Protein AF-A0A7S2TMW2-F1 (afdb_monomer_lite)

InterPro domains:
  IPR001357 BRCT domain [PF00533] (106-173)
  IPR001357 BRCT domain [PS50172] (107-187)
  IPR001357 BRCT domain [SM00292] (100-177)
  IPR001357 BRCT domain [SM00292] (191-268)
  IPR036420 BRCT domain superfamily [G3DSA:3.40.50.10190] (100-192)
  IPR036420 BRCT domain superfamily [SSF52113] (107-184)

Organism: NCBI:txid641309

Secondary structure (DSSP, 8-state):
-HHHHHHHHHHHHHHHHHHHHHHHHHHHHHHHHHHHHHHHHHHHHHHHHHHHHHHHHHHHHHHHHHHHHHHHHHHHHHHHHHHHHHHHHHHGGG-PPPPS-PPSP-EEEEESPPSSHHHHHHHHHHHHTT-EEE-SS--TT--EEEESSS-HHHHHHHHTT-EEE-THHHHHHHHTTSPPPHHHHEE-PPS-TTTT-EEEE-HHHHHHHHHH-TTHHHHHHHHHHHTT-EEES-GGG-SEEE--TT--TT-SSEEE-HHHHHHHHHTTTTGGGT-SS----PPPTT-------

Structure (mmCIF, N/CA/C/O backbone):
data_AF-A0A7S2TMW2-F1
#
_entry.id   AF-A0A7S2TMW2-F1
#
loop_
_atom_site.group_PDB
_atom_site.id
_atom_site.type_symbol
_atom_site.label_atom_id
_atom_site.label_alt_id
_atom_site.label_comp_id
_atom_site.label_asym_id
_atom_site.label_entity_id
_atom_site.label_seq_id
_atom_site.pdbx_PDB_ins_code
_atom_site.Cartn_x
_atom_site.Cartn_y
_atom_site.Cartn_z
_atom_site.occupancy
_atom_site.B_iso_or_equiv
_atom_site.auth_seq_id
_atom_site.auth_comp_id
_atom_site.auth_asym_id
_atom_site.auth_atom_id
_atom_site.pdbx_PDB_model_num
ATOM 1 N N . SER A 1 1 ? 57.887 6.653 -76.496 1.00 77.31 1 SER A N 1
ATOM 2 C CA . SER A 1 1 ? 57.274 7.351 -75.342 1.00 77.31 1 SER A CA 1
ATOM 3 C C . SER A 1 1 ? 56.411 6.403 -74.515 1.00 77.31 1 SER A C 1
ATOM 5 O O . SER A 1 1 ? 56.464 6.478 -73.295 1.00 77.31 1 SER A O 1
ATOM 7 N N . GLU A 1 2 ? 55.691 5.473 -75.144 1.00 90.25 2 GLU A N 1
ATOM 8 C CA . GLU A 1 2 ? 54.787 4.516 -74.483 1.00 90.25 2 GLU A CA 1
ATOM 9 C C . GLU A 1 2 ? 55.471 3.604 -73.451 1.00 90.25 2 GLU A C 1
ATOM 11 O O . GLU A 1 2 ? 54.990 3.508 -72.327 1.00 90.25 2 GLU A O 1
ATOM 16 N N . ASN A 1 3 ? 56.656 3.053 -73.749 1.00 90.75 3 ASN A N 1
ATOM 17 C CA . ASN A 1 3 ? 57.389 2.209 -72.788 1.00 90.75 3 ASN A CA 1
ATOM 18 C C . ASN A 1 3 ? 57.749 2.933 -71.476 1.00 90.75 3 ASN A C 1
ATOM 20 O O . ASN A 1 3 ? 57.737 2.320 -70.413 1.00 90.75 3 ASN A O 1
ATOM 24 N N . LYS A 1 4 ? 58.036 4.244 -71.523 1.00 92.88 4 LYS A N 1
ATOM 25 C CA . LYS A 1 4 ? 58.315 5.032 -70.307 1.00 92.88 4 LYS A CA 1
ATOM 26 C C . LYS A 1 4 ? 57.054 5.231 -69.465 1.00 92.88 4 LYS A C 1
ATOM 28 O O . LYS A 1 4 ? 57.126 5.161 -68.244 1.00 92.88 4 LYS A O 1
ATOM 33 N N . LYS A 1 5 ? 55.905 5.444 -70.116 1.00 94.31 5 LYS A N 1
ATOM 34 C CA . LYS A 1 5 ? 54.608 5.577 -69.442 1.00 94.31 5 LYS A CA 1
ATOM 35 C C . LYS A 1 5 ? 54.212 4.269 -68.752 1.00 94.31 5 LYS A C 1
ATOM 37 O O . LYS A 1 5 ? 53.884 4.294 -67.574 1.00 94.31 5 LYS A O 1
ATOM 42 N N . ALA A 1 6 ? 54.350 3.140 -69.449 1.00 94.81 6 ALA A N 1
ATOM 43 C CA . ALA A 1 6 ? 54.083 1.819 -68.883 1.00 94.81 6 ALA A CA 1
ATOM 44 C C . ALA A 1 6 ? 54.994 1.502 -67.681 1.00 94.81 6 ALA A C 1
ATOM 46 O O . ALA A 1 6 ? 54.520 1.015 -66.660 1.00 94.81 6 ALA A O 1
ATOM 47 N N . SER A 1 7 ? 56.288 1.834 -67.760 1.00 95.06 7 SER A N 1
ATOM 48 C CA . SER A 1 7 ? 57.223 1.648 -66.639 1.00 95.06 7 SER A CA 1
ATOM 49 C C . SER A 1 7 ? 56.834 2.469 -65.404 1.00 95.06 7 SER A C 1
ATOM 51 O O . SER A 1 7 ? 56.874 1.956 -64.291 1.00 95.06 7 SER A O 1
ATOM 53 N N . MET A 1 8 ? 56.433 3.727 -65.596 1.00 95.38 8 MET A N 1
ATOM 54 C CA . MET A 1 8 ? 56.016 4.615 -64.506 1.00 95.38 8 MET A CA 1
ATOM 55 C C . MET A 1 8 ? 54.689 4.166 -63.868 1.00 95.38 8 MET A C 1
ATOM 57 O O . MET A 1 8 ? 54.518 4.247 -62.651 1.00 95.38 8 MET A O 1
ATOM 61 N N . GLU A 1 9 ? 53.752 3.649 -64.669 1.00 96.69 9 GLU A N 1
ATOM 62 C CA . GLU A 1 9 ? 52.504 3.055 -64.170 1.00 96.69 9 GLU A CA 1
ATOM 63 C C . GLU A 1 9 ? 52.762 1.775 -63.360 1.00 96.69 9 GLU A C 1
ATOM 65 O O . GLU A 1 9 ? 52.152 1.583 -62.307 1.00 96.69 9 GLU A O 1
ATOM 70 N N . LEU A 1 10 ? 53.701 0.927 -63.797 1.00 96.56 10 LEU A N 1
ATOM 71 C CA . LEU A 1 10 ? 54.109 -0.268 -63.050 1.00 96.56 10 LEU A CA 1
ATOM 72 C C . LEU A 1 10 ? 54.738 0.084 -61.697 1.00 96.56 10 LEU A C 1
ATOM 74 O O . LEU A 1 10 ? 54.378 -0.520 -60.689 1.00 96.56 10 LEU A O 1
ATOM 78 N N . GLU A 1 11 ? 55.618 1.084 -61.655 1.00 96.62 11 GLU A N 1
ATOM 79 C CA . GLU A 1 11 ? 56.239 1.560 -60.412 1.00 96.62 11 GLU A CA 1
ATOM 80 C C . GLU A 1 11 ? 55.199 2.160 -59.449 1.00 96.62 11 GLU A C 1
ATOM 82 O O . GLU A 1 11 ? 55.187 1.847 -58.256 1.00 96.62 11 GLU A O 1
ATOM 87 N N . THR A 1 12 ? 54.242 2.930 -59.980 1.00 96.94 12 THR A N 1
ATOM 88 C CA . THR A 1 12 ? 53.125 3.483 -59.196 1.00 96.94 12 THR A CA 1
ATOM 89 C C . THR A 1 12 ? 52.251 2.375 -58.602 1.00 96.94 12 THR A C 1
ATOM 91 O O . THR A 1 12 ? 51.893 2.419 -57.422 1.00 96.94 12 THR A O 1
ATOM 94 N N . ASN A 1 13 ? 51.917 1.352 -59.392 1.00 96.69 13 ASN A N 1
ATOM 95 C CA . ASN A 1 13 ? 51.116 0.222 -58.924 1.00 96.69 13 ASN A CA 1
ATOM 96 C C . ASN A 1 13 ? 51.863 -0.618 -57.881 1.00 96.69 13 ASN A C 1
ATOM 98 O O . ASN A 1 13 ? 51.257 -1.015 -56.887 1.00 96.69 13 ASN A O 1
ATOM 102 N N . ALA A 1 14 ? 53.170 -0.834 -58.053 1.00 96.94 14 ALA A N 1
ATOM 103 C CA . ALA A 1 14 ? 53.998 -1.525 -57.068 1.00 96.94 14 ALA A CA 1
ATOM 104 C C . ALA A 1 14 ? 54.029 -0.778 -55.722 1.00 96.94 14 ALA A C 1
ATOM 106 O O . ALA A 1 14 ? 53.862 -1.403 -54.673 1.00 96.94 14 ALA A O 1
ATOM 107 N N . SER A 1 15 ? 54.146 0.556 -55.741 1.00 97.00 15 SER A N 1
ATOM 108 C CA . SER A 1 15 ? 54.071 1.378 -54.523 1.00 97.00 15 SER A CA 1
ATOM 109 C C . SER A 1 15 ? 52.713 1.244 -53.829 1.00 97.00 15 SER A C 1
ATOM 111 O O . SER A 1 15 ? 52.657 1.006 -52.623 1.00 97.00 15 SER A O 1
ATOM 113 N N . ARG A 1 16 ? 51.609 1.306 -54.588 1.00 97.88 16 ARG A N 1
ATOM 114 C CA . ARG A 1 16 ? 50.248 1.138 -54.044 1.00 97.88 16 ARG A CA 1
ATOM 115 C C . ARG A 1 16 ? 50.025 -0.245 -53.436 1.00 97.88 16 ARG A C 1
ATOM 117 O O . ARG A 1 16 ? 49.383 -0.348 -52.395 1.00 97.88 16 ARG A O 1
ATOM 124 N N . ILE A 1 17 ? 50.549 -1.302 -54.060 1.00 97.06 17 ILE A N 1
ATOM 125 C CA . ILE A 1 17 ? 50.487 -2.662 -53.505 1.00 97.06 17 ILE A CA 1
ATOM 126 C C . ILE A 1 17 ? 51.258 -2.718 -52.183 1.00 97.06 17 ILE A C 1
ATOM 128 O O . ILE A 1 17 ? 50.712 -3.192 -51.190 1.00 97.06 17 ILE A O 1
ATOM 132 N N . SER A 1 18 ? 52.469 -2.154 -52.133 1.00 97.19 18 SER A N 1
ATOM 133 C CA . SER A 1 18 ? 53.269 -2.105 -50.903 1.00 97.19 18 SER A CA 1
ATOM 134 C C . SER A 1 18 ? 52.560 -1.349 -49.769 1.00 97.19 18 SER A C 1
ATOM 136 O O . SER A 1 18 ? 52.561 -1.794 -48.620 1.00 97.19 18 SER A O 1
ATOM 138 N N . GLU A 1 19 ? 51.906 -0.226 -50.074 1.00 97.75 19 GLU A N 1
ATOM 139 C CA . GLU A 1 19 ? 51.102 0.531 -49.107 1.00 97.75 19 GLU A CA 1
ATOM 140 C C . GLU A 1 19 ? 49.889 -0.263 -48.608 1.00 97.75 19 GLU A C 1
ATOM 142 O O . GLU A 1 19 ? 49.635 -0.298 -47.402 1.00 97.75 19 GLU A O 1
ATOM 147 N N . LEU A 1 20 ? 49.172 -0.945 -49.506 1.00 97.88 20 LEU A N 1
ATOM 148 C CA . LEU A 1 20 ? 48.036 -1.797 -49.145 1.00 97.88 20 LEU A CA 1
ATOM 149 C C . LEU A 1 20 ? 48.462 -2.985 -48.278 1.00 97.88 20 LEU A C 1
ATOM 151 O O . LEU A 1 20 ? 47.760 -3.327 -47.328 1.00 97.88 20 LEU A O 1
ATOM 155 N N . GLU A 1 21 ? 49.612 -3.597 -48.555 1.00 97.75 21 GLU A N 1
ATOM 156 C CA . GLU A 1 21 ? 50.160 -4.683 -47.739 1.00 97.75 21 GLU A CA 1
ATOM 157 C C . GLU A 1 21 ? 50.548 -4.201 -46.337 1.00 97.75 21 GLU A C 1
ATOM 159 O O . GLU A 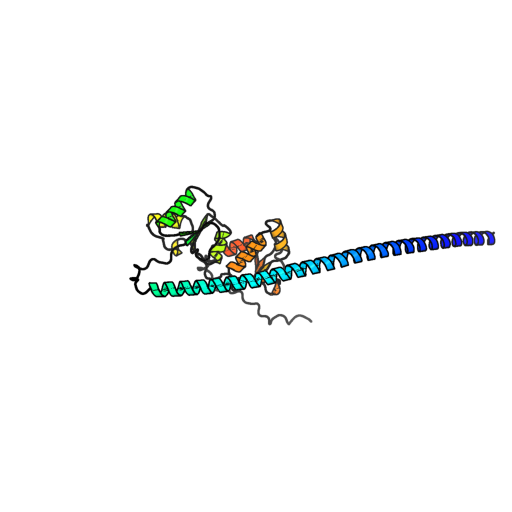1 21 ? 50.221 -4.862 -45.348 1.00 97.75 21 GLU A O 1
ATOM 164 N N . ARG A 1 22 ? 51.169 -3.018 -46.225 1.00 97.50 22 ARG A N 1
ATOM 165 C CA . ARG A 1 22 ? 51.466 -2.392 -44.925 1.00 97.50 22 ARG A CA 1
ATOM 166 C C . ARG A 1 22 ? 50.192 -2.056 -44.153 1.00 97.50 22 ARG A C 1
ATOM 168 O O . ARG A 1 22 ? 50.127 -2.343 -42.961 1.00 97.50 22 ARG A O 1
ATOM 175 N N . ALA A 1 23 ? 49.181 -1.495 -44.817 1.00 97.44 23 ALA A N 1
ATOM 176 C CA . ALA A 1 23 ? 47.892 -1.186 -44.200 1.00 97.44 23 ALA A CA 1
ATOM 177 C C . ALA A 1 23 ? 47.164 -2.457 -43.738 1.00 97.44 23 ALA A C 1
ATOM 179 O O . ALA A 1 23 ? 46.665 -2.511 -42.617 1.00 97.44 23 ALA A O 1
ATOM 180 N N . LYS A 1 24 ? 47.163 -3.515 -44.560 1.00 97.69 24 LYS A N 1
ATOM 181 C CA . LYS A 1 24 ? 46.589 -4.817 -44.200 1.00 97.69 24 LYS A CA 1
ATOM 182 C C . LYS A 1 24 ? 47.295 -5.426 -42.990 1.00 97.69 24 LYS A C 1
ATOM 184 O O . LYS A 1 24 ? 46.617 -5.931 -42.101 1.00 97.69 24 LYS A O 1
ATOM 189 N N . LYS A 1 25 ? 48.630 -5.367 -42.945 1.00 97.19 25 LYS A N 1
ATOM 190 C CA . LYS A 1 25 ? 49.411 -5.843 -41.797 1.00 97.19 25 LYS A CA 1
ATOM 191 C C . LYS A 1 25 ? 49.079 -5.047 -40.535 1.00 97.19 25 LYS A C 1
ATOM 193 O O . LYS A 1 25 ? 48.747 -5.653 -39.528 1.00 97.19 25 LYS A O 1
ATOM 198 N N . LYS A 1 26 ? 49.069 -3.713 -40.620 1.00 97.38 26 LYS A N 1
ATOM 199 C CA . LYS A 1 26 ? 48.709 -2.837 -39.499 1.00 97.38 26 LYS A CA 1
ATOM 200 C C . LYS A 1 26 ? 47.311 -3.151 -38.951 1.00 97.38 26 LYS A C 1
ATOM 202 O O . LYS A 1 26 ? 47.164 -3.328 -37.751 1.00 97.38 26 LYS A O 1
ATOM 207 N N . ASN A 1 27 ? 46.313 -3.295 -39.824 1.00 97.44 27 ASN A N 1
ATOM 208 C CA . ASN A 1 27 ? 44.954 -3.654 -39.409 1.00 97.44 27 ASN A CA 1
ATOM 209 C C . ASN A 1 27 ? 44.884 -5.059 -38.782 1.00 97.44 27 ASN A C 1
ATOM 211 O O . ASN A 1 27 ? 44.053 -5.295 -37.912 1.00 97.44 27 ASN A O 1
ATOM 215 N N . CYS A 1 28 ? 45.724 -5.998 -39.232 1.00 97.50 28 CYS A N 1
ATOM 216 C CA . CYS A 1 28 ? 45.821 -7.333 -38.640 1.00 97.50 28 CYS A CA 1
ATOM 217 C C . CYS A 1 28 ? 46.408 -7.271 -37.224 1.00 97.50 28 CYS A C 1
ATOM 219 O O . CYS A 1 28 ? 45.870 -7.905 -36.322 1.00 97.50 28 CYS A O 1
ATOM 221 N N . ASP A 1 29 ? 47.466 -6.482 -37.031 1.00 96.62 29 ASP A N 1
ATOM 222 C CA . ASP A 1 29 ? 48.108 -6.295 -35.728 1.00 96.62 29 ASP A CA 1
ATOM 223 C C . ASP A 1 29 ? 47.150 -5.586 -34.741 1.00 96.62 29 ASP A C 1
ATOM 225 O O . ASP A 1 29 ? 46.971 -6.058 -33.620 1.00 96.62 29 ASP A O 1
ATOM 229 N N . GLU A 1 30 ? 46.450 -4.527 -35.177 1.00 97.81 30 GLU A N 1
ATOM 230 C CA . GLU A 1 30 ? 45.422 -3.829 -34.376 1.00 97.81 30 GLU A CA 1
ATOM 231 C C . GLU A 1 30 ? 44.243 -4.750 -34.006 1.00 97.81 30 GLU A C 1
ATOM 233 O O . GLU A 1 30 ? 43.707 -4.677 -32.898 1.00 97.81 30 GLU A O 1
ATOM 238 N N . PHE A 1 31 ? 43.835 -5.643 -34.914 1.00 97.44 31 PHE A N 1
ATOM 239 C CA . PHE A 1 31 ? 42.765 -6.605 -34.647 1.00 97.44 31 PHE A CA 1
ATOM 240 C C . PHE A 1 31 ? 43.173 -7.659 -33.608 1.00 97.44 31 PHE A C 1
ATOM 242 O O . PHE A 1 31 ? 42.370 -7.990 -32.734 1.00 97.44 31 PHE A O 1
ATOM 249 N N . GLU A 1 32 ? 44.404 -8.176 -33.674 1.00 97.56 32 GLU A N 1
ATOM 250 C CA . GLU A 1 32 ? 44.906 -9.133 -32.679 1.00 97.56 32 GLU A CA 1
ATOM 251 C C . GLU A 1 32 ? 45.096 -8.480 -31.299 1.00 97.56 32 GLU A C 1
ATOM 253 O O . GLU A 1 32 ? 44.780 -9.106 -30.285 1.00 97.56 32 GLU A O 1
ATOM 258 N N . GLU A 1 33 ? 45.518 -7.211 -31.235 1.00 97.88 33 GLU A N 1
ATOM 259 C CA . GLU A 1 33 ? 45.581 -6.452 -29.976 1.00 97.88 33 GLU A CA 1
ATOM 260 C C . GLU A 1 33 ? 44.188 -6.283 -29.347 1.00 97.88 33 GLU A C 1
ATOM 262 O O . GLU A 1 33 ? 43.988 -6.622 -28.177 1.00 97.88 33 GLU A O 1
ATOM 267 N N . PHE A 1 34 ? 43.195 -5.858 -30.137 1.00 97.75 34 PHE A N 1
ATOM 268 C CA . PHE A 1 34 ? 41.810 -5.727 -29.674 1.00 97.75 34 PHE A CA 1
ATOM 269 C C . PHE A 1 34 ? 41.225 -7.065 -29.200 1.00 97.75 34 PHE A C 1
ATOM 271 O O . PHE A 1 34 ? 40.533 -7.134 -28.181 1.00 97.75 34 PHE A O 1
ATOM 278 N N . LYS A 1 35 ? 41.516 -8.153 -29.920 1.00 98.06 35 LYS A N 1
ATOM 279 C CA . LYS A 1 35 ? 41.084 -9.501 -29.543 1.00 98.06 35 LYS A CA 1
ATOM 280 C C . LYS A 1 35 ? 41.695 -9.933 -28.207 1.00 98.06 35 LYS A C 1
ATOM 282 O O . LYS A 1 35 ? 40.964 -10.432 -27.353 1.00 98.06 35 LYS A O 1
ATOM 287 N N . ALA A 1 36 ? 42.990 -9.697 -27.996 1.00 97.81 36 ALA A N 1
ATOM 288 C CA . ALA A 1 36 ? 43.660 -10.007 -26.735 1.00 97.81 36 ALA A CA 1
ATOM 289 C C . ALA A 1 36 ? 43.109 -9.176 -25.557 1.00 97.81 36 ALA A C 1
ATOM 291 O O . ALA A 1 36 ? 42.950 -9.695 -24.448 1.00 97.81 36 ALA A O 1
ATOM 292 N N . GLU A 1 37 ? 42.776 -7.900 -25.776 1.00 98.19 37 GLU A N 1
ATOM 293 C CA . GLU A 1 37 ? 42.124 -7.061 -24.762 1.00 98.19 37 GLU A CA 1
ATOM 294 C C . GLU A 1 37 ? 40.728 -7.594 -24.400 1.00 98.19 37 GLU A C 1
ATOM 296 O O . GLU A 1 37 ? 40.410 -7.752 -23.217 1.00 98.19 37 GLU A O 1
ATOM 301 N N . ALA A 1 38 ? 39.923 -7.955 -25.404 1.00 97.81 38 ALA A N 1
ATOM 302 C CA . ALA A 1 38 ? 38.597 -8.529 -25.199 1.00 97.81 38 ALA A CA 1
ATOM 303 C C . ALA A 1 38 ? 38.649 -9.869 -24.442 1.00 97.81 38 ALA A C 1
ATOM 305 O O . ALA A 1 38 ? 37.861 -10.089 -23.521 1.00 97.81 38 ALA A O 1
ATOM 306 N N . GLU A 1 39 ? 39.592 -10.754 -24.779 1.00 98.19 39 GLU A N 1
ATOM 307 C CA . GLU A 1 39 ? 39.798 -12.028 -24.074 1.00 98.19 39 GLU A CA 1
ATOM 308 C C . GLU A 1 39 ? 40.184 -11.813 -22.601 1.00 98.19 39 GLU A C 1
ATOM 310 O O . GLU A 1 39 ? 39.656 -12.488 -21.708 1.00 98.19 39 GLU A O 1
ATOM 315 N N . ASN A 1 40 ? 41.039 -10.825 -22.320 1.00 97.88 40 ASN A N 1
ATOM 316 C CA . ASN A 1 40 ? 41.396 -10.449 -20.953 1.00 97.88 40 ASN A CA 1
ATOM 317 C C . ASN A 1 40 ? 40.194 -9.909 -20.165 1.00 97.88 40 ASN A C 1
ATOM 319 O O . ASN A 1 40 ? 40.005 -10.286 -19.005 1.00 97.88 40 ASN A O 1
ATOM 323 N N . GLU A 1 41 ? 39.360 -9.061 -20.770 1.00 98.25 41 GLU A N 1
ATOM 324 C CA . GLU A 1 41 ? 38.167 -8.522 -20.106 1.00 98.25 41 GLU A CA 1
ATOM 325 C C . GLU A 1 41 ? 37.124 -9.616 -19.832 1.00 98.25 41 GLU A C 1
ATOM 327 O O . GLU A 1 41 ? 36.582 -9.708 -18.726 1.00 98.25 41 GLU A O 1
ATOM 332 N N . ILE A 1 42 ? 36.913 -10.528 -20.787 1.00 97.88 42 ILE A N 1
ATOM 333 C CA . ILE A 1 42 ? 36.064 -11.712 -20.594 1.00 97.88 42 ILE A CA 1
ATOM 334 C C . ILE A 1 42 ? 36.581 -12.551 -19.417 1.00 97.88 42 ILE A C 1
ATOM 336 O O . ILE A 1 42 ? 35.796 -12.940 -18.548 1.00 97.88 42 ILE A O 1
ATOM 340 N N . SER A 1 43 ? 37.894 -12.780 -19.331 1.00 98.25 43 SER A N 1
ATOM 341 C CA . SER A 1 43 ? 38.517 -13.520 -18.225 1.00 98.25 43 SER A CA 1
ATOM 342 C C . SER A 1 43 ? 38.273 -12.862 -16.853 1.00 98.25 43 SER A C 1
ATOM 344 O O . SER A 1 43 ? 37.936 -13.544 -15.873 1.00 98.25 43 SER A O 1
ATOM 346 N N . ARG A 1 44 ? 38.341 -11.522 -16.773 1.00 98.06 44 ARG A N 1
ATOM 347 C CA . ARG A 1 44 ? 38.003 -10.765 -15.550 1.00 98.06 44 ARG A CA 1
ATOM 348 C C . ARG A 1 44 ? 36.534 -10.937 -15.167 1.00 98.06 44 ARG A C 1
ATOM 350 O O . ARG A 1 44 ? 36.234 -11.212 -14.002 1.00 98.06 44 ARG A O 1
ATOM 357 N N . HIS A 1 45 ? 35.616 -10.827 -16.126 1.00 97.75 45 HIS A N 1
ATOM 358 C CA . HIS A 1 45 ? 34.187 -11.011 -15.870 1.00 97.75 45 HIS A CA 1
ATOM 359 C C . HIS A 1 45 ? 33.851 -12.435 -15.413 1.00 97.75 45 HIS A C 1
ATOM 361 O O . HIS A 1 45 ? 33.106 -12.597 -14.447 1.00 97.75 45 HIS A O 1
ATOM 367 N N . VAL A 1 46 ? 34.442 -13.463 -16.030 1.00 98.38 46 VAL A N 1
ATOM 368 C CA . VAL A 1 46 ? 34.268 -14.868 -15.618 1.00 98.38 46 VAL A CA 1
ATOM 369 C C . VAL A 1 46 ? 34.755 -15.090 -14.182 1.00 98.38 46 VAL A C 1
ATOM 371 O O . VAL A 1 46 ? 34.073 -15.740 -13.379 1.00 98.38 46 VAL A O 1
ATOM 374 N N . SER A 1 47 ? 35.892 -14.492 -13.820 1.00 98.00 47 SER A N 1
ATOM 375 C CA . SER A 1 47 ? 36.420 -14.539 -12.452 1.00 98.00 47 SER A CA 1
ATOM 376 C C . SER A 1 47 ? 35.470 -13.865 -11.454 1.00 98.00 47 SER A C 1
ATOM 378 O O . SER A 1 47 ? 35.174 -14.431 -10.398 1.00 98.00 47 SER A O 1
ATOM 380 N N . ARG A 1 48 ? 34.915 -12.698 -11.809 1.00 98.19 48 ARG A N 1
ATOM 381 C CA . ARG A 1 48 ? 33.953 -11.971 -10.967 1.00 98.19 48 ARG A CA 1
ATOM 382 C C . ARG A 1 48 ? 32.631 -12.722 -10.794 1.00 98.19 48 ARG A C 1
ATOM 384 O O . ARG A 1 48 ? 32.091 -12.748 -9.690 1.00 98.19 48 ARG A O 1
ATOM 391 N N . ILE A 1 49 ? 32.120 -13.355 -11.851 1.00 97.31 49 ILE A N 1
ATOM 392 C CA . ILE A 1 49 ? 30.918 -14.202 -11.786 1.00 97.31 49 ILE A CA 1
ATOM 393 C C . ILE A 1 49 ? 31.146 -15.361 -10.811 1.00 97.31 49 ILE A C 1
ATOM 395 O O . ILE A 1 49 ? 30.329 -15.579 -9.918 1.00 97.31 49 ILE A O 1
ATOM 399 N N . SER A 1 50 ? 32.293 -16.036 -10.915 1.00 98.31 50 SER A N 1
ATOM 400 C CA . SER A 1 50 ? 32.645 -17.156 -10.033 1.00 98.31 50 SER A CA 1
ATOM 401 C C . SER A 1 50 ? 32.713 -16.748 -8.553 1.00 98.31 50 SER A C 1
ATOM 403 O O . SER A 1 50 ? 32.324 -17.511 -7.668 1.00 98.31 50 SER A O 1
ATOM 405 N N . GLU A 1 51 ? 33.197 -15.540 -8.254 1.00 98.38 51 GLU A N 1
ATOM 406 C CA . GLU A 1 51 ? 33.217 -14.992 -6.894 1.00 98.38 51 GLU A CA 1
ATOM 407 C C . GLU A 1 51 ? 31.801 -14.715 -6.365 1.00 98.38 51 GLU A C 1
ATOM 409 O O . GLU A 1 51 ? 31.447 -15.164 -5.271 1.00 98.38 51 GLU A O 1
ATOM 414 N N . LEU A 1 52 ? 30.961 -14.055 -7.168 1.00 97.50 52 LEU A N 1
ATOM 415 C CA . LEU A 1 52 ? 29.568 -13.765 -6.818 1.00 97.50 52 LEU A CA 1
ATOM 416 C C . LEU A 1 52 ? 28.752 -15.042 -6.574 1.00 97.50 52 LEU A C 1
ATOM 418 O O . LEU A 1 52 ? 27.891 -15.076 -5.693 1.00 97.50 52 LEU A O 1
ATOM 422 N N . GLU A 1 53 ? 29.029 -16.122 -7.304 1.00 97.94 53 GLU A N 1
ATOM 423 C CA . GLU A 1 53 ? 28.391 -17.422 -7.074 1.00 97.94 53 GLU A CA 1
ATOM 424 C C . GLU A 1 53 ? 28.773 -18.036 -5.721 1.00 97.94 53 GLU A C 1
ATOM 426 O O . GLU A 1 53 ? 27.914 -18.599 -5.029 1.00 97.94 53 GLU A O 1
ATOM 431 N N . ARG A 1 54 ? 30.033 -17.885 -5.291 1.00 98.38 54 ARG A N 1
ATOM 432 C CA . ARG A 1 54 ? 30.477 -18.319 -3.954 1.00 98.38 54 ARG A CA 1
ATOM 433 C C . ARG A 1 54 ? 29.792 -17.511 -2.856 1.00 98.38 54 ARG A C 1
ATOM 435 O O . ARG A 1 54 ? 29.312 -18.098 -1.883 1.00 98.38 54 ARG A O 1
ATOM 442 N N . GLU A 1 55 ? 29.689 -16.192 -3.020 1.00 98.31 55 GLU A N 1
ATOM 443 C CA . GLU A 1 55 ? 28.964 -15.325 -2.083 1.00 98.31 55 GLU A CA 1
ATOM 444 C C . GLU A 1 55 ? 27.481 -15.693 -2.011 1.00 98.31 55 GLU A C 1
ATOM 446 O O . GLU A 1 55 ? 26.936 -15.893 -0.922 1.00 98.31 55 GLU A O 1
ATOM 451 N N . LYS A 1 56 ? 26.832 -15.881 -3.165 1.00 98.00 56 LYS A N 1
ATOM 452 C CA . LYS A 1 56 ? 25.437 -16.324 -3.249 1.00 98.00 56 LYS A CA 1
ATOM 453 C C . LYS A 1 56 ? 25.222 -17.640 -2.501 1.00 98.00 56 LYS A C 1
ATOM 455 O O . LYS A 1 56 ? 24.254 -17.762 -1.749 1.00 98.00 56 LYS A O 1
ATOM 460 N N . LYS A 1 57 ? 26.133 -18.609 -2.651 1.00 98.38 57 LYS A N 1
ATOM 461 C CA . LYS A 1 57 ? 26.080 -19.889 -1.926 1.00 98.38 57 LYS A CA 1
ATOM 462 C C . LYS A 1 57 ? 26.210 -19.694 -0.412 1.00 98.38 57 LYS A C 1
ATOM 464 O O . LYS A 1 57 ? 25.448 -20.301 0.342 1.00 98.38 57 LYS A O 1
ATOM 469 N N . LYS A 1 58 ? 27.114 -18.814 0.035 1.00 98.44 58 LYS A N 1
ATOM 470 C CA . LYS A 1 58 ? 27.278 -18.458 1.454 1.00 98.44 58 LYS A CA 1
ATOM 471 C C . LYS A 1 58 ? 25.989 -17.866 2.033 1.00 98.44 58 LYS A C 1
ATOM 473 O O . LYS A 1 58 ? 25.486 -18.381 3.029 1.00 98.44 58 LYS A O 1
ATOM 478 N N . TYR A 1 59 ? 25.409 -16.856 1.381 1.00 97.69 59 TYR A N 1
ATOM 479 C CA . TYR A 1 59 ? 24.159 -16.237 1.837 1.00 97.69 59 TYR A CA 1
ATOM 480 C C . TYR A 1 59 ? 22.979 -17.211 1.819 1.00 97.69 59 TYR A C 1
ATOM 482 O O . TYR A 1 59 ? 22.189 -17.229 2.761 1.00 97.69 59 TYR A O 1
ATOM 490 N N . SER A 1 60 ? 22.884 -18.071 0.800 1.00 97.62 60 SER A N 1
ATOM 491 C CA . SER A 1 60 ? 21.855 -19.113 0.740 1.00 97.62 60 SER A CA 1
ATOM 492 C C . SER A 1 60 ? 21.933 -20.067 1.936 1.00 97.62 60 SER A C 1
ATOM 494 O O . SER A 1 60 ? 20.898 -20.430 2.493 1.00 97.62 60 SER A O 1
ATOM 496 N N . SER A 1 61 ? 23.143 -20.445 2.364 1.00 98.06 61 SER A N 1
ATOM 497 C CA . SER A 1 61 ? 23.343 -21.282 3.553 1.00 98.06 61 SER A CA 1
ATOM 498 C C . SER A 1 61 ? 22.929 -20.563 4.841 1.00 98.06 61 SER A C 1
ATOM 500 O O . SER A 1 61 ? 22.308 -21.174 5.708 1.00 98.06 61 SER A O 1
ATOM 502 N N . THR A 1 62 ? 23.239 -19.269 4.976 1.00 97.88 62 THR A N 1
ATOM 503 C CA . THR A 1 62 ? 22.826 -18.462 6.137 1.00 97.88 62 THR A CA 1
ATOM 504 C C . THR A 1 62 ? 21.306 -18.319 6.215 1.00 97.88 62 THR A C 1
ATOM 506 O O . THR A 1 62 ? 20.730 -18.475 7.289 1.00 97.88 62 THR A O 1
ATOM 509 N N . ILE A 1 63 ? 20.641 -18.075 5.082 1.00 97.25 63 ILE A N 1
ATOM 510 C CA . ILE A 1 63 ? 19.176 -17.976 5.020 1.00 97.25 63 ILE A CA 1
ATOM 511 C C . ILE A 1 63 ? 18.530 -19.297 5.454 1.00 97.25 63 ILE A C 1
ATOM 513 O O . ILE A 1 63 ? 17.604 -19.276 6.263 1.00 97.25 63 ILE A O 1
ATOM 517 N N . ALA A 1 64 ? 19.040 -20.437 4.979 1.00 97.94 64 ALA A N 1
ATOM 518 C CA . ALA A 1 64 ? 18.533 -21.750 5.375 1.00 97.94 64 ALA A CA 1
ATOM 519 C C . ALA A 1 64 ? 18.688 -22.005 6.888 1.00 97.94 64 ALA A C 1
ATOM 521 O O . ALA A 1 64 ? 17.757 -22.489 7.531 1.00 97.94 64 ALA A O 1
ATOM 522 N N . ALA A 1 65 ? 19.825 -21.618 7.481 1.00 98.12 65 ALA A N 1
ATOM 523 C CA . ALA A 1 65 ? 20.047 -21.739 8.923 1.00 98.12 65 ALA A CA 1
ATOM 524 C C . ALA A 1 65 ? 19.058 -20.886 9.744 1.00 98.12 65 ALA A C 1
ATOM 526 O O . ALA A 1 65 ? 18.454 -21.387 10.693 1.00 98.12 65 ALA A O 1
ATOM 527 N N . LEU A 1 66 ? 18.825 -19.631 9.339 1.00 98.06 66 LEU A N 1
ATOM 528 C CA . LEU A 1 66 ? 17.857 -18.738 9.991 1.00 98.06 66 LEU A CA 1
ATOM 529 C C . LEU A 1 66 ? 16.412 -19.239 9.860 1.00 98.06 66 LEU A C 1
ATOM 531 O O . LEU A 1 66 ? 15.600 -19.065 10.770 1.00 98.06 66 LEU A O 1
ATOM 535 N N . GLN A 1 67 ? 16.061 -19.864 8.735 1.00 96.75 67 GLN A N 1
ATOM 536 C CA . GLN A 1 67 ? 14.741 -20.470 8.552 1.00 96.75 67 GLN A CA 1
ATOM 537 C C . GLN A 1 67 ? 14.510 -21.633 9.525 1.00 96.75 67 GLN A C 1
ATOM 539 O O . GLN A 1 67 ? 13.430 -21.729 10.113 1.00 96.75 67 GLN A O 1
ATOM 544 N N . GLU A 1 68 ? 15.521 -22.474 9.748 1.00 98.44 68 GLU A N 1
ATOM 545 C CA . GLU A 1 68 ? 15.430 -23.574 10.711 1.00 98.44 68 GLU A CA 1
ATOM 546 C C . GLU A 1 68 ? 15.375 -23.067 12.164 1.00 98.44 68 GLU A C 1
ATOM 548 O O . GLU A 1 68 ? 14.626 -23.598 12.984 1.00 98.44 68 GLU A O 1
ATOM 553 N N . GLU A 1 69 ? 16.095 -21.991 12.491 1.00 98.38 69 GLU A N 1
ATOM 554 C CA . GLU A 1 69 ? 15.998 -21.334 13.801 1.00 98.38 69 GLU A CA 1
ATOM 555 C C . GLU A 1 69 ? 14.599 -20.747 14.051 1.00 98.38 69 GLU A C 1
ATOM 557 O O . GLU A 1 69 ? 13.985 -21.019 15.086 1.00 98.38 69 GLU A O 1
ATOM 562 N N . ASN A 1 70 ? 14.033 -20.033 13.074 1.00 96.50 70 ASN A N 1
ATOM 563 C CA . ASN A 1 70 ? 12.670 -19.500 13.164 1.00 96.50 70 ASN A CA 1
ATOM 564 C C . ASN A 1 70 ? 11.626 -20.607 13.374 1.00 96.50 70 ASN A C 1
ATOM 566 O O . ASN A 1 70 ? 10.684 -20.440 14.151 1.00 96.50 70 ASN A O 1
ATOM 570 N N . LYS A 1 71 ? 11.806 -21.766 12.730 1.00 98.12 71 LYS A N 1
ATOM 571 C CA . LYS A 1 71 ? 10.944 -22.940 12.921 1.00 98.12 71 LYS A CA 1
ATOM 572 C C . LYS A 1 71 ? 11.011 -23.474 14.356 1.00 98.12 71 LYS A C 1
ATOM 574 O O . LYS A 1 71 ? 9.972 -23.810 14.928 1.00 98.12 71 LYS A O 1
ATOM 579 N N . LYS A 1 72 ? 12.201 -23.504 14.968 1.00 98.50 72 LYS A N 1
ATOM 580 C CA . LYS A 1 72 ? 12.375 -23.881 16.383 1.00 98.50 72 LYS A CA 1
ATOM 581 C C . LYS A 1 72 ? 11.680 -22.891 17.321 1.00 98.50 72 LYS A C 1
ATOM 583 O O . LYS A 1 72 ? 10.976 -23.325 18.232 1.00 98.50 72 LYS A O 1
ATOM 588 N N . ILE A 1 73 ? 11.819 -21.587 17.073 1.00 98.00 73 ILE A N 1
ATOM 589 C CA . ILE A 1 73 ? 11.162 -20.535 17.870 1.00 98.00 73 ILE A CA 1
ATOM 590 C C . ILE A 1 73 ? 9.635 -20.676 17.808 1.00 98.00 73 ILE A C 1
ATOM 592 O O . ILE A 1 73 ? 8.972 -20.632 18.844 1.00 98.00 73 ILE A O 1
ATOM 596 N N . LEU A 1 74 ? 9.066 -20.901 16.619 1.00 96.94 74 LEU A N 1
ATOM 597 C CA . LEU A 1 74 ? 7.621 -21.095 16.460 1.00 96.94 74 LEU A CA 1
ATOM 598 C C . LEU A 1 74 ? 7.104 -22.299 17.256 1.00 96.94 74 LEU A C 1
ATOM 600 O O . LEU A 1 74 ? 6.093 -22.175 17.946 1.00 96.94 74 LEU A O 1
ATOM 604 N N . LYS A 1 75 ? 7.829 -23.425 17.235 1.00 98.12 75 LYS A N 1
ATOM 605 C CA . LYS A 1 75 ? 7.474 -24.612 18.026 1.00 98.12 75 LYS A CA 1
ATOM 606 C C . LYS A 1 75 ? 7.463 -24.313 19.532 1.00 98.12 75 LYS A C 1
ATOM 608 O O . LYS A 1 75 ? 6.511 -24.666 20.223 1.00 98.12 75 LYS A O 1
ATOM 613 N N . GLN A 1 76 ? 8.470 -23.593 20.033 1.00 98.00 76 GLN A N 1
ATOM 614 C CA . GLN A 1 76 ? 8.525 -23.186 21.444 1.00 98.00 76 GLN A CA 1
ATOM 615 C C . GLN A 1 76 ? 7.374 -22.244 21.835 1.00 98.00 76 GLN A C 1
ATOM 617 O O . GLN A 1 76 ? 6.847 -22.327 22.946 1.00 98.00 76 GLN A O 1
ATOM 622 N N . LEU A 1 77 ? 6.973 -21.330 20.944 1.00 97.25 77 LEU A N 1
ATOM 623 C CA . LEU A 1 77 ? 5.838 -20.435 21.186 1.00 97.25 77 LEU A CA 1
ATOM 624 C C . LEU A 1 77 ? 4.511 -21.197 21.249 1.00 97.25 77 LEU A C 1
ATOM 626 O O . LEU A 1 77 ? 3.664 -20.877 22.083 1.00 97.25 77 LEU A O 1
ATOM 630 N N . GLU A 1 78 ? 4.336 -22.214 20.409 1.00 97.69 78 GLU A N 1
ATOM 631 C CA . GLU A 1 78 ? 3.151 -23.072 20.419 1.00 97.69 78 GLU A CA 1
ATOM 632 C C . GLU A 1 78 ? 3.063 -23.919 21.698 1.00 97.69 78 GLU A C 1
ATOM 634 O O . GLU A 1 78 ? 2.010 -23.972 22.338 1.00 97.69 78 GLU A O 1
ATOM 639 N N . GLU A 1 79 ? 4.185 -24.481 22.152 1.00 97.81 79 GLU A N 1
ATOM 640 C CA . GLU A 1 79 ? 4.273 -25.180 23.439 1.00 97.81 79 GLU A CA 1
ATOM 641 C C . GLU A 1 79 ? 3.898 -24.252 24.610 1.00 97.81 79 GLU A C 1
ATOM 643 O O . GLU A 1 79 ? 3.043 -24.603 25.429 1.00 97.81 79 GLU A O 1
ATOM 648 N N . LYS A 1 80 ? 4.447 -23.027 24.651 1.00 97.69 80 LYS A N 1
ATOM 649 C CA . LYS A 1 80 ? 4.095 -22.013 25.665 1.00 97.69 80 LYS A CA 1
ATOM 650 C C . LYS A 1 80 ? 2.616 -21.630 25.615 1.00 97.69 80 LYS A C 1
ATOM 652 O O . LYS A 1 80 ? 1.972 -21.532 26.660 1.00 97.69 80 LYS A O 1
ATOM 657 N N . ARG A 1 81 ? 2.054 -21.449 24.416 1.00 96.81 81 ARG A N 1
ATOM 658 C CA . ARG A 1 81 ? 0.626 -21.152 24.225 1.00 96.81 81 ARG A CA 1
ATOM 659 C C . ARG A 1 81 ? -0.257 -22.262 24.800 1.00 96.81 81 ARG A C 1
ATOM 661 O O . ARG A 1 81 ? -1.227 -21.959 25.491 1.00 96.81 81 ARG A O 1
ATOM 668 N N . ASN A 1 82 ? 0.100 -23.525 24.575 1.00 94.75 82 ASN A N 1
ATOM 669 C CA . ASN A 1 82 ? -0.649 -24.679 25.079 1.00 94.75 82 ASN A CA 1
ATOM 670 C C . ASN A 1 82 ? -0.565 -24.832 26.607 1.00 94.75 82 ASN A C 1
ATOM 672 O O . ASN A 1 82 ? -1.487 -25.370 27.222 1.00 94.75 82 ASN A O 1
ATOM 676 N N . VAL A 1 83 ? 0.520 -24.374 27.239 1.00 96.06 83 VAL A N 1
ATOM 677 C CA . VAL A 1 83 ? 0.627 -24.305 28.709 1.00 96.06 83 VAL A CA 1
ATOM 678 C C . VAL A 1 83 ? -0.291 -23.215 29.270 1.00 96.06 83 VAL A C 1
ATOM 680 O O . VAL A 1 83 ? -1.025 -23.464 30.226 1.00 96.06 83 VAL A O 1
ATOM 683 N N . ILE A 1 84 ? -0.311 -22.032 28.647 1.00 93.50 84 ILE A N 1
ATOM 684 C CA . ILE A 1 84 ? -1.178 -20.919 29.068 1.00 93.50 84 ILE A CA 1
ATOM 685 C C . ILE A 1 84 ? -2.660 -21.293 28.925 1.00 93.50 84 ILE A C 1
ATOM 687 O O . ILE A 1 84 ? -3.428 -21.070 29.857 1.00 93.50 84 ILE A O 1
ATOM 691 N N . ALA A 1 85 ? -3.056 -21.904 27.804 1.00 90.88 85 ALA A N 1
ATOM 692 C CA . ALA A 1 85 ? -4.440 -22.326 27.570 1.00 90.88 85 ALA A CA 1
ATOM 693 C C . ALA A 1 85 ? -4.957 -23.265 28.678 1.00 90.88 85 ALA A C 1
ATOM 695 O O . ALA A 1 85 ? -6.007 -23.003 29.263 1.00 90.88 85 ALA A O 1
ATOM 696 N N . ARG A 1 86 ? -4.162 -24.275 29.059 1.00 91.38 86 ARG A N 1
ATOM 697 C CA . ARG A 1 86 ? -4.494 -25.204 30.157 1.00 91.38 86 ARG A CA 1
ATOM 698 C C . ARG A 1 86 ? -4.602 -24.511 31.524 1.00 91.38 86 ARG A C 1
ATOM 700 O O . ARG A 1 86 ? -5.427 -24.888 32.355 1.00 91.38 86 ARG A O 1
ATOM 707 N N . SER A 1 87 ? -3.789 -23.480 31.766 1.00 89.19 87 SER A N 1
ATOM 708 C CA . SER A 1 87 ? -3.846 -22.685 33.004 1.00 89.19 87 SER A CA 1
ATOM 709 C C . SER A 1 87 ? -5.114 -21.823 33.097 1.00 89.19 87 SER A C 1
ATOM 711 O O . SER A 1 87 ? -5.640 -21.594 34.186 1.00 89.19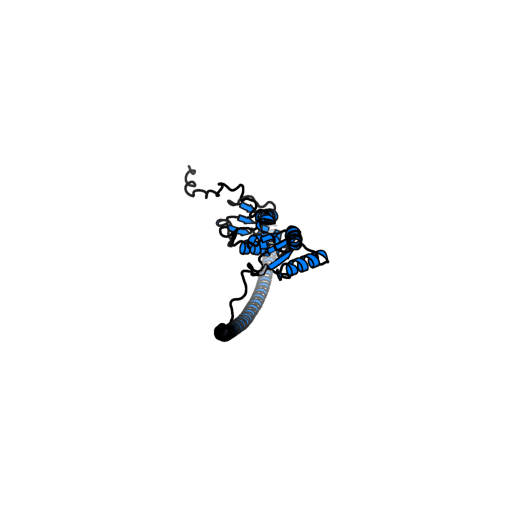 87 SER A O 1
ATOM 713 N N . ILE A 1 88 ? -5.628 -21.357 31.956 1.00 84.06 88 ILE A N 1
ATOM 714 C CA . ILE A 1 88 ? -6.867 -20.575 31.897 1.00 84.06 88 ILE A CA 1
ATOM 715 C C . ILE A 1 88 ? -8.085 -21.476 32.143 1.00 84.06 88 ILE A C 1
ATOM 717 O O . ILE A 1 88 ? -8.946 -21.115 32.942 1.00 84.06 88 ILE A O 1
ATOM 721 N N . GLU A 1 89 ? -8.139 -22.661 31.527 1.00 81.69 89 GLU A N 1
ATOM 722 C CA . GLU A 1 89 ? -9.246 -23.619 31.703 1.00 81.69 89 GLU A CA 1
ATOM 723 C C . GLU A 1 89 ? -9.413 -24.058 33.165 1.00 81.69 89 GLU A C 1
ATOM 725 O O . GLU A 1 89 ? -10.529 -24.115 33.675 1.00 81.69 89 GLU A O 1
ATOM 730 N N . THR A 1 90 ? -8.305 -24.276 33.879 1.00 77.81 90 THR A N 1
ATOM 731 C CA . THR A 1 90 ? -8.325 -24.657 35.303 1.00 77.81 90 THR A CA 1
ATOM 732 C C . THR A 1 90 ? -8.777 -23.530 36.236 1.00 77.81 90 THR A C 1
ATOM 734 O O . THR A 1 90 ? -9.335 -23.808 37.295 1.00 77.81 90 THR A O 1
ATOM 737 N N . LYS A 1 91 ? -8.602 -22.257 35.855 1.00 71.88 91 LYS A N 1
ATOM 738 C CA . LYS A 1 91 ? -9.088 -21.100 36.633 1.00 71.88 91 LYS A CA 1
ATOM 739 C C . LYS A 1 91 ? -10.517 -20.672 36.285 1.00 71.88 91 LYS A C 1
ATOM 741 O O . LYS A 1 91 ? -11.164 -20.019 37.101 1.00 71.88 91 LYS A O 1
ATOM 746 N N . ALA A 1 92 ? -11.034 -21.045 35.115 1.00 57.53 92 ALA A N 1
ATOM 747 C CA . ALA A 1 92 ? -12.363 -20.639 34.653 1.00 57.53 92 ALA A CA 1
ATOM 748 C C . ALA A 1 92 ? -13.534 -21.340 35.378 1.00 57.53 92 ALA A C 1
ATOM 750 O O . ALA A 1 92 ? -14.674 -20.903 35.244 1.00 57.53 92 ALA A O 1
ATOM 751 N N . GLY A 1 93 ? -13.276 -22.375 36.190 1.00 54.12 93 GLY A N 1
ATOM 752 C CA . GLY A 1 93 ? -14.304 -23.107 36.948 1.00 54.12 93 GLY A CA 1
ATOM 753 C C . GLY A 1 93 ? -14.979 -22.333 38.093 1.00 54.12 93 GLY A C 1
ATOM 754 O O . GLY A 1 93 ? -15.914 -22.847 38.694 1.00 54.12 93 GLY A O 1
ATOM 755 N N . SER A 1 94 ? -14.539 -21.108 38.405 1.00 46.44 94 SER A N 1
ATOM 756 C CA . SER A 1 94 ? -15.083 -20.305 39.513 1.00 46.44 94 SER A CA 1
ATOM 757 C C . SER A 1 94 ? -15.185 -18.814 39.165 1.00 46.44 94 SER A C 1
ATOM 759 O O . SER A 1 94 ? -14.763 -17.954 39.940 1.00 46.44 94 SER A O 1
ATOM 761 N N . MET A 1 95 ? -15.727 -18.474 37.992 1.00 48.38 95 MET A N 1
ATOM 762 C CA . MET A 1 95 ? -16.083 -17.086 37.678 1.00 48.38 95 MET A CA 1
ATOM 763 C C . MET A 1 95 ? -17.565 -16.952 37.344 1.00 48.38 95 MET A C 1
ATOM 765 O O . MET A 1 95 ? -18.058 -17.447 36.334 1.00 48.38 95 MET A O 1
ATOM 769 N N . VAL A 1 96 ? -18.251 -16.231 38.231 1.00 53.16 96 VAL A N 1
ATOM 770 C CA . VAL A 1 96 ? -19.590 -15.669 38.051 1.00 53.16 96 VAL A CA 1
ATOM 771 C C . VAL A 1 96 ? -19.673 -14.967 36.683 1.00 53.16 96 VAL A C 1
ATOM 773 O O . VAL A 1 96 ? -18.728 -14.258 36.317 1.00 53.16 96 VAL A O 1
ATOM 776 N N . PRO A 1 97 ? -20.769 -15.135 35.916 1.00 50.94 97 PRO A N 1
ATOM 777 C CA . PRO A 1 97 ? -20.916 -14.523 34.600 1.00 50.94 97 PRO A CA 1
ATOM 778 C C . PRO A 1 97 ? -20.755 -12.998 34.695 1.00 50.94 97 PRO A C 1
ATOM 780 O O . PRO A 1 97 ? -21.436 -12.369 35.510 1.00 50.94 97 PRO A O 1
ATOM 783 N N . PRO A 1 98 ? -19.878 -12.373 33.890 1.00 52.72 98 PRO A N 1
ATOM 784 C CA . PRO A 1 98 ? -19.669 -10.938 33.958 1.00 52.72 98 PRO A CA 1
ATOM 785 C C . PRO A 1 98 ? -20.929 -10.172 33.514 1.00 52.72 98 PRO A C 1
ATOM 787 O O . PRO A 1 98 ? -21.639 -10.602 32.597 1.00 52.72 98 PRO A O 1
ATOM 790 N N . PRO A 1 99 ? -21.213 -9.022 34.146 1.00 45.41 99 PRO A N 1
ATOM 791 C CA . PRO A 1 99 ? -22.426 -8.256 33.908 1.00 45.41 99 PRO A CA 1
ATOM 792 C C . PRO A 1 99 ? -22.536 -7.755 32.458 1.00 45.41 99 PRO A C 1
ATOM 794 O O . PRO A 1 99 ? -21.725 -6.971 31.969 1.00 45.41 99 PRO A O 1
ATOM 797 N N . SER A 1 100 ? -23.604 -8.226 31.809 1.00 50.94 100 SER A N 1
ATOM 798 C CA . SER A 1 100 ? -24.433 -7.594 30.773 1.00 50.94 100 SER A CA 1
ATOM 799 C C . SER A 1 100 ? -23.758 -6.851 29.603 1.00 50.94 100 SER A C 1
ATOM 801 O O . SER A 1 100 ? -23.324 -5.707 29.724 1.00 50.94 100 SER A O 1
ATOM 803 N N . ARG A 1 101 ? -23.856 -7.467 28.415 1.00 56.53 101 ARG A N 1
ATOM 804 C CA . ARG A 1 101 ? -24.237 -6.871 27.110 1.00 56.53 101 ARG A CA 1
ATOM 805 C C . ARG A 1 101 ? -23.702 -5.469 26.762 1.00 56.53 101 ARG A C 1
ATOM 807 O O . ARG A 1 101 ? -24.416 -4.683 26.142 1.00 56.53 101 ARG A O 1
ATOM 814 N N . ARG A 1 102 ? -22.445 -5.143 27.066 1.00 63.81 102 ARG A N 1
ATOM 815 C CA . ARG A 1 102 ? -21.785 -4.040 26.353 1.00 63.81 102 ARG A CA 1
ATOM 816 C C . ARG A 1 102 ? -21.560 -4.519 24.922 1.00 63.81 102 ARG A C 1
ATOM 818 O O . ARG A 1 102 ? -20.974 -5.580 24.715 1.00 63.81 102 ARG A O 1
ATOM 825 N N . GLY A 1 103 ? -22.096 -3.786 23.948 1.00 78.31 103 GLY A N 1
ATOM 826 C CA . GLY A 1 103 ? -21.839 -4.059 22.535 1.00 78.31 103 GLY A CA 1
ATOM 827 C C . GLY A 1 103 ? -20.332 -4.106 22.240 1.00 78.31 103 GLY A C 1
ATOM 828 O O . GLY A 1 103 ? -19.525 -3.683 23.072 1.00 78.31 103 GLY A O 1
ATOM 829 N N . PRO A 1 104 ? -19.928 -4.616 21.065 1.00 87.94 104 PRO A N 1
ATOM 830 C CA . PRO A 1 104 ? -18.517 -4.711 20.708 1.00 87.94 104 PRO A CA 1
ATOM 831 C C . PRO A 1 104 ? -17.824 -3.353 20.866 1.00 87.94 104 PRO A C 1
ATOM 833 O O . PRO A 1 104 ? -18.342 -2.321 20.423 1.00 87.94 104 PRO A O 1
ATOM 836 N N . LYS A 1 105 ? -16.659 -3.371 21.523 1.00 93.19 105 LYS A N 1
ATOM 837 C CA . LYS A 1 105 ? -15.875 -2.175 21.834 1.00 93.19 105 LYS A CA 1
ATOM 838 C C . LYS A 1 105 ? -15.562 -1.395 20.556 1.00 93.19 105 LYS A C 1
ATOM 840 O O . LYS A 1 105 ? -15.137 -1.971 19.555 1.00 93.19 105 LYS A O 1
ATOM 845 N N . LYS A 1 106 ? -15.777 -0.079 20.587 1.00 96.88 106 LYS A N 1
ATOM 846 C CA . LYS A 1 106 ? -15.500 0.812 19.455 1.00 96.88 106 LYS A CA 1
ATOM 847 C C . LYS A 1 106 ? -14.023 1.191 19.481 1.00 96.88 106 LYS A C 1
ATOM 849 O O . LYS A 1 106 ? -13.590 1.890 20.388 1.00 96.88 106 LYS A O 1
ATOM 854 N N . VAL A 1 107 ? -13.265 0.722 18.496 1.00 97.62 107 VAL A N 1
ATOM 855 C CA . VAL A 1 107 ? -11.855 1.093 18.285 1.00 97.62 107 VAL A CA 1
ATOM 856 C C . VAL A 1 107 ? -11.765 2.040 17.091 1.00 97.62 107 VAL A C 1
ATOM 858 O O . VAL A 1 107 ? -12.194 1.684 15.986 1.00 97.62 107 VAL A O 1
ATOM 861 N N . ILE A 1 108 ? -11.242 3.242 17.319 1.00 98.06 108 ILE A N 1
ATOM 862 C CA . ILE A 1 108 ? -11.295 4.378 16.397 1.00 98.06 108 ILE A CA 1
ATOM 863 C C . ILE A 1 108 ? -9.900 4.732 15.854 1.00 98.06 108 ILE A C 1
ATOM 865 O O . ILE A 1 108 ? -8.916 4.796 16.588 1.00 98.06 108 ILE A O 1
ATOM 869 N N . LEU A 1 109 ? -9.817 5.012 14.553 1.00 97.75 109 LEU A N 1
ATOM 870 C CA . LEU A 1 109 ? -8.637 5.567 13.888 1.00 97.75 109 LEU A CA 1
ATOM 871 C C . LEU A 1 109 ? -8.911 7.001 13.418 1.00 97.75 109 LEU A C 1
ATOM 873 O O . LEU A 1 109 ? -9.870 7.239 12.687 1.00 97.75 109 LEU A O 1
ATOM 877 N N . PHE A 1 110 ? -8.030 7.940 13.754 1.00 97.50 110 PHE A N 1
ATOM 878 C CA . PHE A 1 110 ? -8.125 9.331 13.298 1.00 97.50 110 PHE A CA 1
ATOM 879 C C . PHE A 1 110 ? -7.262 9.588 12.056 1.00 97.50 110 PHE A C 1
ATOM 881 O O . PHE A 1 110 ? -6.139 9.084 11.936 1.00 97.50 110 PHE A O 1
ATOM 888 N N . THR A 1 111 ? -7.757 10.400 11.119 1.00 96.94 111 THR A N 1
ATOM 889 C CA . THR A 1 111 ? -6.984 10.830 9.947 1.00 96.94 111 THR A CA 1
ATOM 890 C C . THR A 1 111 ? -7.364 12.229 9.462 1.00 96.94 111 THR A C 1
ATOM 892 O O . THR A 1 111 ? -8.524 12.615 9.529 1.00 96.94 111 THR A O 1
ATOM 895 N N . GLY A 1 112 ? -6.382 12.994 8.971 1.00 96.31 112 GLY A N 1
ATOM 896 C CA . GLY A 1 112 ? -6.590 14.367 8.487 1.00 96.31 112 GLY A CA 1
ATOM 897 C C . GLY A 1 112 ? -6.592 15.436 9.586 1.00 96.31 112 GLY A C 1
ATOM 898 O O . GLY A 1 112 ? -6.733 16.617 9.291 1.00 96.31 112 GLY A O 1
ATOM 899 N N . PHE A 1 113 ? -6.398 15.037 10.842 1.00 96.38 113 PHE A N 1
ATOM 900 C CA . PHE A 1 113 ? -6.258 15.946 11.974 1.00 96.38 113 PHE A CA 1
ATOM 901 C C . PHE A 1 113 ? -4.804 16.388 12.131 1.00 96.38 113 PHE A C 1
ATOM 903 O O . PHE A 1 113 ? -3.886 15.579 11.973 1.00 96.38 113 PHE A O 1
ATOM 910 N N . LYS A 1 114 ? -4.606 17.663 12.466 1.00 95.81 114 LYS A N 1
ATOM 911 C CA . LYS A 1 114 ? -3.324 18.162 12.973 1.00 95.81 114 LYS A CA 1
ATOM 912 C C . LYS A 1 114 ? -3.221 17.807 14.459 1.00 95.81 114 LYS A C 1
ATOM 914 O O . LYS A 1 114 ? -4.243 17.723 15.139 1.00 95.81 114 LYS A O 1
ATOM 919 N N . GLU A 1 115 ? -2.008 17.587 14.957 1.00 95.94 115 GLU A N 1
ATOM 920 C CA . GLU A 1 115 ? -1.803 17.450 16.403 1.00 95.94 115 GLU A CA 1
ATOM 921 C C . GLU A 1 115 ? -2.097 18.797 17.079 1.00 95.94 115 GLU A C 1
ATOM 923 O O . GLU A 1 115 ? -1.670 19.845 16.594 1.00 95.94 115 GLU A O 1
ATOM 928 N N . GLY A 1 116 ? -2.875 18.766 18.160 1.00 96.00 116 GLY A N 1
ATOM 929 C CA . GLY A 1 116 ? -3.349 19.959 18.858 1.00 96.00 116 GLY A CA 1
ATOM 930 C C . GLY A 1 116 ? -4.590 19.685 19.707 1.00 96.00 116 GLY A C 1
ATOM 931 O O . GLY A 1 116 ? -5.034 18.538 19.833 1.00 96.00 116 GLY A O 1
ATOM 932 N N . ASP A 1 117 ? -5.156 20.754 20.265 1.00 96.25 117 ASP A N 1
ATOM 933 C CA . ASP A 1 117 ? -6.251 20.683 21.240 1.00 96.25 117 ASP A CA 1
ATOM 934 C C . ASP A 1 117 ? -7.522 20.048 20.671 1.00 96.25 117 ASP A C 1
ATOM 936 O O . ASP A 1 117 ? -8.193 19.288 21.362 1.00 96.25 117 ASP A O 1
ATOM 940 N N . GLU A 1 118 ? -7.815 20.276 19.387 1.00 96.12 118 GLU A N 1
ATOM 941 C CA . GLU A 1 118 ? -8.958 19.667 18.699 1.00 96.12 118 GLU A CA 1
ATOM 942 C C . GLU A 1 118 ? -8.881 18.131 18.727 1.00 96.12 118 GLU A C 1
ATOM 944 O O . GLU A 1 118 ? -9.793 17.457 19.209 1.00 96.12 118 GLU A O 1
ATOM 949 N N . LEU A 1 119 ? -7.767 17.557 18.257 1.00 96.62 119 LEU A N 1
ATOM 950 C CA . LEU A 1 119 ? -7.587 16.106 18.229 1.00 96.62 119 LEU A CA 1
ATOM 951 C C . LEU A 1 119 ? -7.538 15.519 19.646 1.00 96.62 119 LEU A C 1
ATOM 953 O O . LEU A 1 119 ? -8.040 14.417 19.870 1.00 96.62 119 LEU A O 1
ATOM 957 N N . LYS A 1 120 ? -6.947 16.246 20.600 1.00 97.44 120 LYS A N 1
ATOM 958 C CA . LYS A 1 120 ? -6.907 15.852 22.011 1.00 97.44 120 LYS A CA 1
ATOM 959 C C . LYS A 1 120 ? -8.317 15.781 22.609 1.00 97.44 120 LYS A C 1
ATOM 961 O O . LYS A 1 120 ? -8.687 14.739 23.142 1.00 97.44 120 LYS A O 1
ATOM 966 N N . ALA A 1 121 ? -9.134 16.816 22.422 1.00 97.81 121 ALA A N 1
ATOM 967 C CA . ALA A 1 121 ? -10.507 16.865 22.923 1.00 97.81 121 ALA A CA 1
ATOM 968 C C . ALA A 1 121 ? -11.393 15.750 22.337 1.00 97.81 121 ALA A C 1
ATOM 970 O O . ALA A 1 121 ? -12.231 15.177 23.039 1.00 97.81 121 ALA A O 1
ATOM 971 N N . ILE A 1 122 ? -11.199 15.407 21.057 1.00 97.62 122 ILE A N 1
ATOM 972 C CA . ILE A 1 122 ? -11.920 14.301 20.409 1.00 97.62 122 ILE A CA 1
ATOM 973 C C . ILE A 1 122 ? -11.466 12.941 20.968 1.00 97.62 122 ILE A C 1
ATOM 975 O O . ILE A 1 122 ? -12.305 12.070 21.202 1.00 97.62 122 ILE A O 1
ATOM 979 N N . LYS A 1 123 ? -10.164 12.742 21.216 1.00 97.62 123 LYS A N 1
ATOM 980 C CA . LYS A 1 123 ? -9.639 11.516 21.847 1.00 97.62 123 LYS A CA 1
ATOM 981 C C . LYS A 1 123 ? -10.208 11.322 23.257 1.00 97.62 123 LYS A C 1
ATOM 983 O O . LYS A 1 123 ? -10.744 10.256 23.546 1.00 97.62 123 LYS A O 1
ATOM 988 N N . GLU A 1 124 ? -10.197 12.372 24.076 1.00 98.06 124 GLU A N 1
ATOM 989 C CA . GLU A 1 124 ? -10.793 12.362 25.421 1.00 98.06 124 GLU A CA 1
ATOM 990 C C . GLU A 1 124 ? -12.301 12.056 25.373 1.00 98.06 124 GLU A C 1
ATOM 992 O O . GLU A 1 124 ? -12.831 11.311 26.197 1.00 98.06 124 GLU A O 1
ATOM 997 N N . ALA A 1 125 ? -13.012 12.588 24.371 1.00 98.12 125 ALA A N 1
ATOM 998 C CA . ALA A 1 125 ? -14.419 12.269 24.154 1.00 98.12 125 ALA A CA 1
ATOM 999 C C . ALA A 1 125 ? -14.632 10.775 23.856 1.00 98.12 125 ALA A C 1
ATOM 1001 O O . ALA A 1 125 ? -15.513 10.157 24.452 1.00 98.12 125 ALA A O 1
ATOM 1002 N N . VAL A 1 126 ? -13.811 10.180 22.985 1.00 97.94 126 VAL A N 1
ATOM 1003 C CA . VAL A 1 126 ? -13.865 8.740 22.681 1.00 97.94 126 VAL A CA 1
ATOM 1004 C C . VAL A 1 126 ? -13.664 7.893 23.935 1.00 97.94 126 VAL A C 1
ATOM 1006 O O . VAL A 1 126 ? -14.430 6.954 24.155 1.00 97.94 126 VAL A O 1
ATOM 1009 N N . GLU A 1 127 ? -12.679 8.232 24.764 1.00 97.38 127 GLU A N 1
ATOM 1010 C CA . GLU A 1 127 ? -12.399 7.517 26.013 1.00 97.38 127 GLU A CA 1
ATOM 1011 C C . GLU A 1 127 ? -13.554 7.644 27.012 1.00 97.38 127 GLU A C 1
ATOM 1013 O O . GLU A 1 127 ? -13.991 6.635 27.568 1.00 97.38 127 GLU A O 1
ATOM 1018 N N . SER A 1 128 ? -14.128 8.845 27.175 1.00 97.12 128 SER A N 1
ATOM 1019 C CA . SER A 1 128 ? -15.290 9.067 28.057 1.00 97.12 128 SER A CA 1
ATOM 1020 C C . SER A 1 128 ? -16.534 8.265 27.648 1.00 97.12 128 SER A C 1
ATOM 1022 O O . SER A 1 128 ? -17.339 7.891 28.496 1.00 97.12 128 SER A O 1
ATOM 1024 N N . LEU A 1 129 ? -16.665 7.943 26.357 1.00 96.38 129 LEU A N 1
ATOM 1025 C CA . LEU A 1 129 ? -17.738 7.111 25.805 1.00 96.38 129 LEU A CA 1
ATOM 1026 C C . LEU A 1 129 ? -17.434 5.603 25.898 1.00 96.38 129 LEU A C 1
ATOM 1028 O O . LEU A 1 129 ? -18.206 4.777 25.406 1.00 96.38 129 LEU A O 1
ATOM 1032 N N . GLY A 1 130 ? -16.303 5.228 26.505 1.00 95.94 130 GLY A N 1
ATOM 1033 C CA . GLY A 1 130 ? -15.844 3.844 26.640 1.00 95.94 130 GLY A CA 1
ATOM 1034 C C . GLY A 1 130 ? -15.243 3.252 25.361 1.00 95.94 130 GLY A C 1
ATOM 1035 O O . GLY A 1 130 ? -15.120 2.027 25.246 1.00 95.94 130 GLY A O 1
ATOM 1036 N N . GLY A 1 131 ? -14.898 4.096 24.387 1.00 96.81 131 GLY A N 1
ATOM 1037 C CA . GLY A 1 131 ? -14.171 3.702 23.187 1.00 96.81 131 GLY A CA 1
ATOM 1038 C C . GLY A 1 131 ? -12.662 3.603 23.414 1.00 96.81 131 GLY A C 1
ATOM 1039 O O . GLY A 1 131 ? -12.126 3.998 24.443 1.00 96.81 131 GLY A O 1
ATOM 1040 N N . GLU A 1 132 ? -11.971 3.064 22.418 1.00 97.19 132 GLU A N 1
ATOM 1041 C CA . GLU A 1 132 ? -10.514 3.092 22.297 1.00 97.19 132 GLU A CA 1
ATOM 1042 C C . GLU A 1 132 ? -10.132 3.788 20.996 1.00 97.19 132 GLU A C 1
ATOM 1044 O O . GLU A 1 132 ? -10.906 3.806 20.036 1.00 97.19 132 GLU A O 1
ATOM 1049 N N . PHE A 1 133 ? -8.901 4.280 20.914 1.00 96.38 133 PHE A N 1
ATOM 1050 C CA . PHE A 1 133 ? -8.329 4.705 19.647 1.00 96.38 133 PHE A CA 1
ATOM 1051 C C . PHE A 1 133 ? -6.934 4.126 19.427 1.00 96.38 133 PHE A C 1
ATOM 1053 O O . PHE A 1 133 ? -6.246 3.696 20.354 1.00 96.38 133 PHE A O 1
ATOM 1060 N N . ARG A 1 134 ? -6.531 4.068 18.157 1.00 95.88 134 ARG A N 1
ATOM 1061 C CA . ARG A 1 134 ? -5.211 3.592 17.739 1.00 95.88 134 ARG A CA 1
ATOM 1062 C C . ARG A 1 134 ? -4.412 4.739 17.151 1.00 95.88 134 ARG A C 1
ATOM 1064 O O . ARG A 1 134 ? -4.902 5.515 16.328 1.00 95.88 134 ARG A O 1
ATOM 1071 N N . HIS A 1 135 ? -3.157 4.822 17.570 1.00 88.62 135 HIS A N 1
ATOM 1072 C CA . HIS A 1 135 ? -2.197 5.742 16.989 1.00 88.62 135 HIS A CA 1
ATOM 1073 C C . HIS A 1 135 ? -1.589 5.136 15.725 1.00 88.62 135 HIS A C 1
ATOM 1075 O O . HIS A 1 135 ? -1.216 3.966 15.688 1.00 88.62 135 HIS A O 1
ATOM 1081 N N . GLY A 1 136 ? -1.426 5.958 14.690 1.00 84.06 136 GLY A N 1
ATOM 1082 C CA . GLY A 1 136 ? -0.605 5.586 13.544 1.00 84.06 136 GLY A CA 1
ATOM 1083 C C . GLY A 1 136 ? -1.300 4.675 12.529 1.00 84.06 136 GLY A C 1
ATOM 1084 O O . GLY A 1 136 ? -2.070 5.167 11.694 1.00 84.06 136 GLY A O 1
ATOM 1085 N N . THR A 1 137 ? -0.889 3.407 12.483 1.00 81.44 137 THR A N 1
ATOM 1086 C CA . THR A 1 137 ? -1.172 2.464 11.390 1.00 81.44 137 THR A CA 1
ATOM 1087 C C . THR A 1 137 ? -2.520 1.762 11.544 1.00 81.44 137 THR A C 1
ATOM 1089 O O . THR A 1 137 ? -3.160 1.781 12.588 1.00 81.44 137 THR A O 1
ATOM 1092 N N . PHE A 1 138 ? -2.986 1.183 10.440 1.00 84.69 138 PHE A N 1
ATOM 1093 C CA . PHE A 1 138 ? -4.260 0.483 10.364 1.00 84.69 138 PHE A CA 1
ATOM 1094 C C . PHE A 1 138 ? -4.125 -0.909 10.996 1.00 84.69 138 PHE A C 1
ATOM 1096 O O . PHE A 1 138 ? -3.369 -1.730 10.475 1.00 84.69 138 PHE A O 1
ATOM 1103 N N . SER A 1 139 ? -4.831 -1.169 12.096 1.00 90.12 139 SER A N 1
ATOM 1104 C CA . SER A 1 139 ? -4.859 -2.470 12.775 1.00 90.12 139 SER A CA 1
ATOM 1105 C C . SER A 1 139 ? -6.203 -3.183 12.573 1.00 90.12 139 SER A C 1
ATOM 1107 O O . SER A 1 139 ? -7.222 -2.555 12.291 1.00 90.12 139 SER A O 1
ATOM 1109 N N . ASN A 1 140 ? -6.204 -4.517 12.672 1.00 91.38 140 ASN A N 1
ATOM 1110 C CA . ASN A 1 140 ? -7.377 -5.354 12.367 1.00 91.38 140 ASN A CA 1
ATOM 1111 C C . ASN A 1 140 ? -8.531 -5.203 13.373 1.00 91.38 140 ASN A C 1
ATOM 1113 O O . ASN A 1 140 ? -9.648 -5.624 13.088 1.00 91.38 140 ASN A O 1
ATOM 1117 N N . ASP A 1 141 ? -8.257 -4.643 14.547 1.00 94.75 141 ASP A N 1
ATOM 1118 C CA . ASP A 1 141 ? -9.232 -4.361 15.598 1.00 94.75 141 ASP A CA 1
ATOM 1119 C C . ASP A 1 141 ? -9.942 -3.012 15.411 1.00 94.75 141 ASP A C 1
ATOM 1121 O O . ASP A 1 141 ? -10.940 -2.761 16.083 1.00 94.75 141 ASP A O 1
ATOM 1125 N N . VAL A 1 142 ? -9.470 -2.149 14.500 1.00 96.88 142 VAL A N 1
ATOM 1126 C CA . VAL A 1 142 ? -10.126 -0.870 14.203 1.00 96.88 142 VAL A CA 1
ATOM 1127 C C . VAL A 1 142 ? -11.499 -1.132 13.595 1.00 96.88 142 VAL A C 1
ATOM 1129 O O . VAL A 1 142 ? -11.655 -1.894 12.647 1.00 96.88 142 VAL A O 1
ATOM 1132 N N . THR A 1 143 ? -12.505 -0.443 14.125 1.00 97.12 143 THR A N 1
ATOM 1133 C CA . THR A 1 143 ? -13.911 -0.568 13.704 1.00 97.12 143 THR A CA 1
ATOM 1134 C C . THR A 1 143 ? -14.422 0.682 12.987 1.00 97.12 143 THR A C 1
ATOM 1136 O O . THR A 1 143 ? -15.310 0.587 12.138 1.00 97.12 143 THR A O 1
ATOM 1139 N N . HIS A 1 144 ? -13.852 1.846 13.313 1.00 97.94 144 HIS A N 1
ATOM 1140 C CA . HIS A 1 144 ? -14.269 3.152 12.811 1.00 97.94 144 HIS A CA 1
ATOM 1141 C C . HIS A 1 144 ? -13.052 3.983 12.409 1.00 97.94 144 HIS A C 1
ATOM 1143 O O . HIS A 1 144 ? -11.999 3.916 13.043 1.00 97.94 144 HIS A O 1
ATOM 1149 N N . CYS A 1 145 ? -13.213 4.820 11.393 1.00 97.75 145 CYS A N 1
ATOM 1150 C CA . CYS A 1 145 ? -12.261 5.845 11.010 1.00 97.75 145 CYS A CA 1
ATOM 1151 C C . CYS A 1 145 ? -12.953 7.210 11.035 1.00 97.75 145 CYS A C 1
ATOM 1153 O O . CYS A 1 145 ? -13.933 7.419 10.320 1.00 97.75 145 CYS A O 1
ATOM 1155 N N . ILE A 1 146 ? -12.442 8.131 11.851 1.00 98.00 146 ILE A N 1
ATOM 1156 C CA . ILE A 1 146 ? -12.868 9.532 11.844 1.00 98.00 146 ILE A CA 1
ATOM 1157 C C . ILE A 1 146 ? -11.920 10.287 10.925 1.00 98.00 146 ILE A C 1
ATOM 1159 O O . ILE A 1 146 ? -10.703 10.287 11.148 1.00 98.00 146 ILE A O 1
ATOM 1163 N N . ALA A 1 147 ? -12.468 10.902 9.884 1.00 97.06 147 ALA A N 1
ATOM 1164 C CA . ALA A 1 147 ? -11.685 11.569 8.856 1.00 97.06 147 ALA A CA 1
ATOM 1165 C C . ALA A 1 147 ? -12.043 13.051 8.739 1.00 97.06 147 ALA A C 1
ATOM 1167 O O . ALA A 1 147 ? -13.215 13.413 8.642 1.00 97.06 147 ALA A O 1
ATOM 1168 N N . LYS A 1 148 ? -11.008 13.891 8.670 1.00 96.31 148 LYS A N 1
ATOM 1169 C CA . LYS A 1 148 ? -11.098 15.300 8.284 1.00 96.31 148 LYS A CA 1
ATOM 1170 C C . LYS A 1 148 ? -10.554 15.446 6.860 1.00 96.31 148 LYS A C 1
ATOM 1172 O O . LYS A 1 148 ? -9.347 15.504 6.640 1.00 96.31 148 LYS A O 1
ATOM 1177 N N . GLY A 1 149 ? -11.463 15.421 5.886 1.00 95.62 149 GLY A N 1
ATOM 1178 C CA . GLY A 1 149 ? -11.141 15.439 4.454 1.00 95.62 149 GLY A CA 1
ATOM 1179 C C . GLY A 1 149 ? -10.735 14.079 3.867 1.00 95.62 149 GLY A C 1
ATOM 1180 O O . GLY A 1 149 ? -10.764 13.043 4.536 1.00 95.62 149 GLY A O 1
ATOM 1181 N N . ARG A 1 150 ? -10.360 14.086 2.581 1.00 96.19 150 ARG A N 1
ATOM 1182 C CA . ARG A 1 150 ? -9.969 12.888 1.824 1.00 96.19 150 ARG A CA 1
ATOM 1183 C C . ARG A 1 150 ? -8.508 12.538 2.092 1.00 96.19 150 ARG A C 1
ATOM 1185 O O . ARG A 1 150 ? -7.598 13.213 1.621 1.00 96.19 150 ARG A O 1
ATOM 1192 N N . THR A 1 151 ? -8.271 11.446 2.813 1.00 96.50 151 THR A N 1
ATOM 1193 C CA . THR A 1 151 ? -6.916 10.938 3.075 1.00 96.50 151 THR A CA 1
ATOM 1194 C C . THR A 1 151 ? -6.754 9.499 2.596 1.00 96.50 151 THR A C 1
ATOM 1196 O O . THR A 1 151 ? -7.714 8.731 2.518 1.00 96.50 151 THR A O 1
ATOM 1199 N N . ALA A 1 152 ? -5.512 9.075 2.350 1.00 96.06 152 ALA A N 1
ATOM 1200 C CA . ALA A 1 152 ? -5.235 7.685 1.991 1.00 96.06 152 ALA A CA 1
ATOM 1201 C C . ALA A 1 152 ? -5.687 6.688 3.078 1.00 96.06 152 ALA A C 1
ATOM 1203 O O . ALA A 1 152 ? -6.114 5.583 2.750 1.00 96.06 152 ALA A O 1
ATOM 1204 N N . LYS A 1 153 ? -5.625 7.058 4.368 1.00 96.06 153 LYS A N 1
ATOM 1205 C CA . LYS A 1 153 ? -6.109 6.195 5.462 1.00 96.06 153 LYS A CA 1
ATOM 1206 C C . LYS A 1 153 ? -7.631 6.068 5.445 1.00 96.06 153 LYS A C 1
ATOM 1208 O O . LYS A 1 153 ? -8.127 4.961 5.627 1.00 96.06 153 LYS A O 1
ATOM 1213 N N . MET A 1 154 ? -8.349 7.159 5.170 1.00 96.69 154 MET A N 1
ATOM 1214 C CA . MET A 1 154 ? -9.806 7.137 5.013 1.00 96.69 154 MET A CA 1
ATOM 1215 C C . MET A 1 154 ? -10.219 6.192 3.875 1.00 96.69 154 MET A C 1
ATOM 1217 O O . MET A 1 154 ? -11.090 5.347 4.061 1.00 96.69 154 MET A O 1
ATOM 1221 N N . LEU A 1 155 ? -9.555 6.278 2.718 1.00 97.25 155 LEU A N 1
ATOM 1222 C CA . LEU A 1 155 ? -9.845 5.402 1.577 1.00 97.25 155 LEU A CA 1
ATOM 1223 C C . LEU A 1 155 ? -9.556 3.925 1.895 1.00 97.25 155 LEU A C 1
ATOM 1225 O O . LEU A 1 155 ? -10.364 3.060 1.566 1.00 97.25 155 LEU A O 1
ATOM 1229 N N . LYS A 1 156 ? -8.462 3.620 2.613 1.00 96.50 156 LYS A N 1
ATOM 1230 C CA . LYS A 1 156 ? -8.208 2.253 3.117 1.00 96.50 156 LYS A CA 1
ATOM 1231 C C . LYS A 1 156 ? -9.295 1.780 4.075 1.00 96.50 156 LYS A C 1
ATOM 1233 O O . LYS A 1 156 ? -9.693 0.625 3.988 1.00 96.50 156 LYS A O 1
ATOM 1238 N N . ALA A 1 157 ? -9.775 2.653 4.960 1.00 96.19 157 ALA A N 1
ATOM 1239 C CA . ALA A 1 157 ? -10.850 2.330 5.891 1.00 96.19 157 ALA A CA 1
ATOM 1240 C C . ALA A 1 157 ? -12.154 1.981 5.158 1.00 96.19 157 ALA A C 1
ATOM 1242 O O . ALA A 1 157 ? -12.777 0.976 5.499 1.00 96.19 157 ALA A O 1
ATOM 1243 N N . LEU A 1 158 ? -12.518 2.735 4.110 1.00 96.31 158 LEU A N 1
ATOM 1244 C CA . LEU A 1 158 ? -13.666 2.408 3.252 1.00 96.31 158 LEU A CA 1
ATOM 1245 C C . LEU A 1 158 ? -13.509 1.033 2.601 1.00 96.31 158 LEU A C 1
ATOM 1247 O O . LEU A 1 158 ? -14.408 0.202 2.697 1.00 96.31 158 LEU A O 1
ATOM 1251 N N . LEU A 1 159 ? -12.357 0.773 1.978 1.00 96.62 159 LEU A N 1
ATOM 1252 C CA . LEU A 1 159 ? -12.081 -0.494 1.291 1.00 96.62 159 LEU A CA 1
ATOM 1253 C C . LEU A 1 159 ? -12.055 -1.697 2.239 1.00 96.62 159 LEU A C 1
ATOM 1255 O O . LEU A 1 159 ? -12.489 -2.785 1.866 1.00 96.62 159 LEU A O 1
ATOM 1259 N N . ALA A 1 160 ? -11.586 -1.494 3.470 1.00 95.38 160 ALA A N 1
ATOM 1260 C CA . ALA A 1 160 ? -11.606 -2.493 4.532 1.00 95.38 160 ALA A CA 1
ATOM 1261 C C . ALA A 1 160 ? -13.012 -2.715 5.125 1.00 95.38 160 ALA A C 1
ATOM 1263 O O . ALA A 1 160 ? -13.186 -3.574 5.990 1.00 95.38 160 ALA A O 1
ATOM 1264 N N . GLY A 1 161 ? -14.017 -1.951 4.685 1.00 95.38 161 GLY A N 1
ATOM 1265 C CA . GLY A 1 161 ? -15.379 -2.039 5.193 1.00 95.38 161 GLY A CA 1
ATOM 1266 C C . GLY A 1 161 ? -15.498 -1.566 6.640 1.00 95.38 161 GLY A C 1
ATOM 1267 O O . GLY A 1 161 ? -16.290 -2.135 7.395 1.00 95.38 161 GLY A O 1
ATOM 1268 N N . LEU A 1 162 ? -14.710 -0.567 7.046 1.00 96.25 162 LEU A N 1
ATOM 1269 C CA . LEU A 1 162 ? -14.901 0.138 8.313 1.00 96.25 162 LEU A CA 1
ATOM 1270 C C . LEU A 1 162 ? -15.971 1.219 8.174 1.00 96.25 162 LEU A C 1
ATOM 1272 O O . LEU A 1 162 ? -16.261 1.694 7.074 1.00 96.25 162 LEU A O 1
ATOM 1276 N N . TRP A 1 163 ? -16.525 1.640 9.307 1.00 97.19 163 TRP A N 1
ATOM 1277 C CA . TRP A 1 163 ? -17.328 2.855 9.354 1.00 97.19 163 TRP A CA 1
ATOM 1278 C C . TRP A 1 163 ? -16.432 4.076 9.181 1.00 97.19 163 TRP A C 1
ATOM 1280 O O . TRP A 1 163 ? -15.495 4.270 9.951 1.00 97.19 163 TRP A O 1
ATOM 1290 N N . VAL A 1 1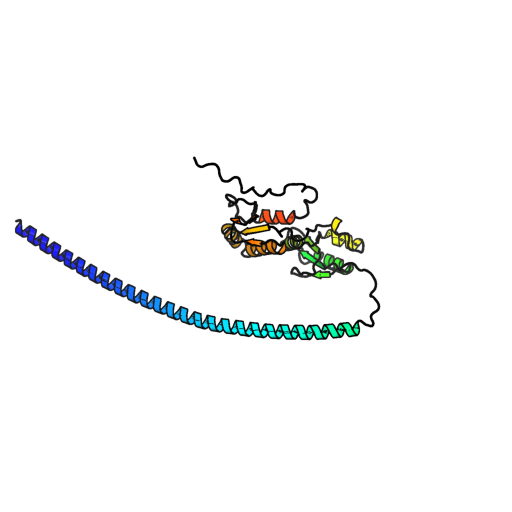64 ? -16.716 4.903 8.182 1.00 97.44 164 VAL A N 1
ATOM 1291 C CA . VAL A 1 164 ? -16.057 6.193 7.981 1.00 97.44 164 VAL A CA 1
ATOM 1292 C C . VAL A 1 164 ? -17.022 7.297 8.376 1.00 97.44 164 VAL A C 1
ATOM 1294 O O . VAL A 1 164 ? -18.095 7.439 7.785 1.00 97.44 164 VAL A O 1
ATOM 1297 N N . MET A 1 165 ? -16.623 8.059 9.389 1.00 97.81 165 MET A N 1
ATOM 1298 C CA . MET A 1 165 ? -17.437 9.074 10.050 1.00 97.81 165 MET A CA 1
ATOM 1299 C C . MET A 1 165 ? -16.725 10.428 10.004 1.00 97.81 165 MET A C 1
ATOM 1301 O O . MET A 1 165 ? -15.502 10.504 9.848 1.00 97.81 165 MET A O 1
ATOM 1305 N N . LYS A 1 166 ? -17.496 11.496 10.196 1.00 97.31 166 LYS A N 1
ATOM 1306 C CA . LYS A 1 166 ? -16.956 12.828 10.477 1.00 97.31 166 LYS A CA 1
ATOM 1307 C C . LYS A 1 166 ? -16.828 13.061 11.988 1.00 97.31 166 LYS A C 1
ATOM 1309 O O . LYS A 1 166 ? -17.364 12.287 12.786 1.00 97.31 166 LYS A O 1
ATOM 1314 N N . GLU A 1 167 ? -16.117 14.112 12.385 1.00 97.50 167 GLU A N 1
ATOM 1315 C CA . GLU A 1 167 ? -15.876 14.443 13.799 1.00 97.50 167 GLU A CA 1
ATOM 1316 C C . GLU A 1 167 ? -17.159 14.756 14.579 1.00 97.50 167 GLU A C 1
ATOM 1318 O O . GLU A 1 167 ? -17.248 14.435 15.766 1.00 97.50 167 GLU A O 1
ATOM 1323 N N . GLU A 1 168 ? -18.192 15.278 13.908 1.00 98.00 168 GLU A N 1
ATOM 1324 C CA . GLU A 1 168 ? -19.457 15.654 14.539 1.00 98.00 168 GLU A CA 1
ATOM 1325 C C . GLU A 1 168 ? -20.199 14.447 15.122 1.00 98.00 168 GLU A C 1
ATOM 1327 O O . GLU A 1 168 ? -21.033 14.595 16.011 1.00 98.00 168 GLU A O 1
ATOM 1332 N N . TRP A 1 169 ? -19.903 13.232 14.650 1.00 98.31 169 TRP A N 1
ATOM 1333 C CA . TRP A 1 169 ? -20.443 12.016 15.253 1.00 98.31 169 TRP A CA 1
ATOM 1334 C C . TRP A 1 169 ? -19.935 11.819 16.683 1.00 98.31 169 TRP A C 1
ATOM 1336 O O . TRP A 1 169 ? -20.714 11.436 17.555 1.00 98.31 169 TRP A O 1
ATOM 1346 N N . ILE A 1 170 ? -18.657 12.113 16.946 1.00 98.38 170 ILE A N 1
ATOM 1347 C CA . ILE A 1 170 ? -18.068 11.983 18.284 1.00 98.38 170 ILE A CA 1
ATOM 1348 C C . ILE A 1 170 ? -18.574 13.090 19.198 1.00 98.38 170 ILE A C 1
ATOM 1350 O O . ILE A 1 170 ? -18.960 12.803 20.328 1.00 98.38 170 ILE A O 1
ATOM 1354 N N . THR A 1 171 ? -18.628 14.335 18.718 1.00 97.94 171 THR A N 1
ATOM 1355 C CA . THR A 1 171 ? -19.105 15.457 19.540 1.00 97.94 171 THR A CA 1
ATOM 1356 C C . THR A 1 171 ? -20.574 15.284 19.929 1.00 97.94 171 THR A C 1
ATOM 1358 O O . THR A 1 171 ? -20.903 15.431 21.104 1.00 97.94 171 THR A O 1
ATOM 1361 N N . LYS A 1 172 ? -21.435 14.854 18.994 1.00 98.19 172 LYS A N 1
ATOM 1362 C CA . LYS A 1 172 ? -22.842 14.518 19.282 1.00 98.19 172 LYS A CA 1
ATOM 1363 C C . LYS A 1 172 ? -22.987 13.280 20.167 1.00 98.19 172 LYS A C 1
ATOM 1365 O O . LYS A 1 172 ? -23.836 13.245 21.047 1.00 98.19 172 LYS A O 1
ATOM 1370 N N . SER A 1 173 ? -22.145 12.264 19.980 1.00 98.25 173 SER A N 1
ATOM 1371 C CA . SER A 1 173 ? -22.143 11.100 20.878 1.00 98.25 173 SER A CA 1
ATOM 1372 C C . SER A 1 173 ? -21.760 11.493 22.307 1.00 98.25 173 SER A C 1
ATOM 1374 O O . SER A 1 173 ? -22.362 11.009 23.261 1.00 98.25 173 SER A O 1
ATOM 1376 N N . LYS A 1 174 ? -20.798 12.415 22.466 1.00 97.88 174 LYS A N 1
ATOM 1377 C CA . LYS A 1 174 ? -20.379 12.941 23.771 1.00 97.88 174 LYS A CA 1
ATOM 1378 C C . LYS A 1 174 ? -21.522 13.673 24.469 1.00 97.88 174 LYS A C 1
ATOM 1380 O O . LYS A 1 174 ? -21.746 13.419 25.647 1.00 97.88 174 LYS A O 1
ATOM 1385 N N . SER A 1 175 ? -22.257 14.534 23.757 1.00 97.88 175 SER A N 1
ATOM 1386 C CA . SER A 1 175 ? -23.404 15.250 24.340 1.00 97.88 175 SER A CA 1
ATOM 1387 C C . SER A 1 175 ? -24.531 14.313 24.780 1.00 97.88 175 SER A C 1
ATOM 1389 O O . SER A 1 175 ? -25.211 14.596 25.756 1.00 97.88 175 SER A O 1
ATOM 1391 N N . GLU A 1 176 ? -24.695 13.179 24.099 1.00 97.56 176 GLU A N 1
ATOM 1392 C CA . GLU A 1 176 ? -25.714 12.160 24.395 1.00 97.56 176 GLU A CA 1
ATOM 1393 C C . GLU A 1 176 ? -25.240 11.102 25.410 1.00 97.56 176 GLU A C 1
ATOM 1395 O O . GLU A 1 176 ? -25.981 10.176 25.748 1.00 97.56 176 GLU A O 1
ATOM 1400 N N . GLY A 1 177 ? -23.985 11.189 25.867 1.00 97.12 177 GLY A N 1
ATOM 1401 C CA . GLY A 1 177 ? -23.381 10.240 26.806 1.00 97.12 177 GLY A CA 1
ATOM 1402 C C . GLY A 1 177 ? -23.231 8.809 26.269 1.00 97.12 177 GLY A C 1
ATOM 1403 O O . GLY A 1 177 ? -22.991 7.887 27.048 1.00 97.12 177 GLY A O 1
ATOM 1404 N N . LYS A 1 178 ? -23.388 8.590 24.957 1.00 96.69 178 LYS A N 1
ATOM 1405 C CA . LYS A 1 178 ? -23.273 7.273 24.306 1.00 96.69 178 LYS A CA 1
ATOM 1406 C C . LYS A 1 178 ? -22.946 7.404 22.820 1.00 96.69 178 LYS A C 1
ATOM 1408 O O . LYS A 1 178 ? -23.316 8.383 22.180 1.00 96.69 178 LYS A O 1
ATOM 1413 N N . PHE A 1 179 ? -22.318 6.380 22.238 1.00 97.62 179 PHE A N 1
ATOM 1414 C CA . PHE A 1 179 ? -22.124 6.325 20.786 1.00 97.62 179 PHE A CA 1
ATOM 1415 C C . PHE A 1 179 ? -23.467 6.297 20.047 1.00 97.62 179 PHE A C 1
ATOM 1417 O O . PHE A 1 179 ? -24.294 5.410 20.272 1.00 97.62 179 PHE A O 1
ATOM 1424 N N . LEU A 1 180 ? -23.662 7.263 19.150 1.00 97.38 180 LEU A N 1
ATOM 1425 C CA . LEU A 1 180 ? -24.823 7.331 18.268 1.00 97.38 180 LEU A CA 1
ATOM 1426 C C . LEU A 1 180 ? -24.759 6.278 17.159 1.00 97.38 180 LEU A C 1
ATOM 1428 O O . LEU A 1 180 ? -23.683 5.789 16.812 1.00 97.38 180 LEU A O 1
ATOM 1432 N N . SER A 1 181 ? -25.916 5.976 16.564 1.00 96.50 181 SER A N 1
ATOM 1433 C CA . SER A 1 181 ? -26.044 5.003 15.472 1.00 96.50 181 SER A CA 1
ATOM 1434 C C . SER A 1 181 ? -25.181 5.384 14.269 1.00 96.50 181 SER A C 1
ATOM 1436 O O . SER A 1 181 ? -25.309 6.475 13.714 1.00 96.50 181 SER A O 1
ATOM 1438 N N . GLU A 1 182 ? -24.320 4.474 13.822 1.00 96.56 182 GLU A N 1
ATOM 1439 C CA . GLU A 1 182 ? -23.367 4.752 12.750 1.00 96.56 182 GLU A CA 1
ATOM 1440 C C . GLU A 1 182 ? -24.055 5.030 11.411 1.00 96.56 182 GLU A C 1
ATOM 1442 O O . GLU A 1 182 ? -23.636 5.911 10.660 1.00 96.56 182 GLU A O 1
ATOM 1447 N N . ALA A 1 183 ? -25.150 4.318 11.131 1.00 94.69 183 ALA A N 1
ATOM 1448 C CA . ALA A 1 183 ? -25.871 4.401 9.862 1.00 94.69 183 ALA A CA 1
ATOM 1449 C C . ALA A 1 183 ? -26.428 5.805 9.565 1.00 94.69 183 ALA A C 1
ATOM 1451 O O . ALA A 1 183 ? -26.630 6.148 8.404 1.00 94.69 183 ALA A O 1
ATOM 1452 N N . GLN A 1 184 ? -26.673 6.614 10.599 1.00 95.38 184 GLN A N 1
ATOM 1453 C CA . GLN A 1 184 ? -27.179 7.984 10.463 1.00 95.38 184 GLN A CA 1
ATOM 1454 C C . GLN A 1 184 ? -26.063 9.020 10.279 1.00 95.38 184 GLN A C 1
ATOM 1456 O O . GLN A 1 184 ? -26.325 10.134 9.829 1.00 95.38 184 GLN A O 1
ATOM 1461 N N . HIS A 1 185 ? -24.827 8.675 10.643 1.00 96.06 185 HIS A N 1
ATOM 1462 C CA . HIS A 1 185 ? -23.735 9.639 10.790 1.00 96.06 185 HIS A CA 1
ATOM 1463 C C . HIS A 1 185 ? -22.511 9.349 9.921 1.00 96.06 185 HIS A C 1
ATOM 1465 O O . HIS A 1 185 ? -21.626 10.199 9.808 1.00 96.06 185 HIS A O 1
ATOM 1471 N N . GLY A 1 186 ? -22.446 8.187 9.281 1.00 95.12 186 GLY A N 1
ATOM 1472 C CA . GLY A 1 186 ? -21.375 7.896 8.346 1.00 95.12 186 GLY A CA 1
ATOM 1473 C C . GLY A 1 186 ? -21.724 6.817 7.350 1.00 95.12 186 GLY A C 1
ATOM 1474 O O . GLY A 1 186 ? -22.886 6.505 7.099 1.00 95.12 186 GLY A O 1
ATOM 1475 N N . ARG A 1 187 ? -20.678 6.288 6.724 1.00 94.94 187 ARG A N 1
ATOM 1476 C CA . ARG A 1 187 ? -20.807 5.333 5.629 1.00 94.94 187 ARG A CA 1
ATOM 1477 C C . ARG A 1 187 ? -19.905 4.139 5.841 1.00 94.94 187 ARG A C 1
ATOM 1479 O O . ARG A 1 187 ? -18.810 4.252 6.388 1.00 94.94 187 ARG A O 1
ATOM 1486 N N . ARG A 1 188 ? -20.368 2.995 5.362 1.00 94.88 188 ARG A N 1
ATOM 1487 C CA . ARG A 1 188 ? -19.628 1.744 5.369 1.00 94.88 188 ARG A CA 1
ATOM 1488 C C . ARG A 1 188 ? -19.885 1.032 4.058 1.00 94.88 188 ARG A C 1
ATOM 1490 O O . ARG A 1 188 ? -21.028 0.909 3.625 1.00 94.88 188 ARG A O 1
ATOM 1497 N N . VAL A 1 189 ? -18.816 0.558 3.441 1.00 93.94 189 VAL A N 1
ATOM 1498 C CA . VAL A 1 189 ? -18.911 -0.281 2.250 1.00 93.94 189 VAL A CA 1
ATOM 1499 C C . VAL A 1 189 ? -19.110 -1.727 2.695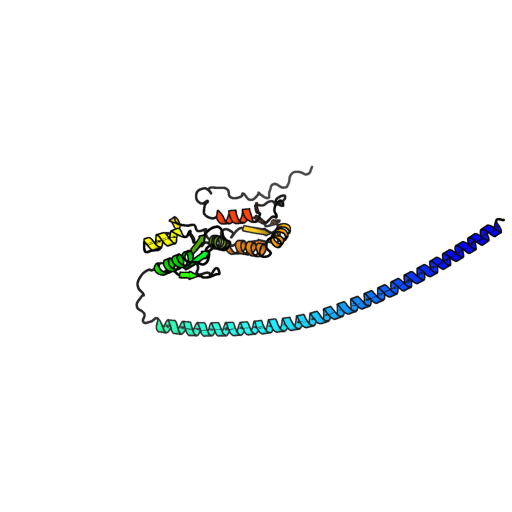 1.00 93.94 189 VAL A C 1
ATOM 1501 O O . VAL A 1 189 ? -18.574 -2.150 3.724 1.00 93.94 189 VAL A O 1
ATOM 1504 N N . GLY A 1 190 ? -19.896 -2.485 1.928 1.00 86.62 190 GLY A N 1
ATOM 1505 C CA . GLY A 1 190 ? -19.990 -3.935 2.083 1.00 86.62 190 GLY A CA 1
ATOM 1506 C C . GLY A 1 190 ? -18.622 -4.619 1.961 1.00 86.62 190 GLY A C 1
ATOM 1507 O O . GLY A 1 190 ? -17.607 -3.992 1.653 1.00 86.62 190 GLY A O 1
ATOM 1508 N N . ARG A 1 191 ? -18.572 -5.927 2.226 1.00 82.38 191 ARG A N 1
ATOM 1509 C CA . ARG A 1 191 ? -17.298 -6.657 2.217 1.00 82.38 191 ARG A CA 1
ATOM 1510 C C . ARG A 1 191 ? -16.657 -6.613 0.826 1.00 82.38 191 ARG A C 1
ATOM 1512 O O . ARG A 1 191 ? -17.312 -6.945 -0.152 1.00 82.38 191 ARG A O 1
ATOM 1519 N N . ARG A 1 192 ? -15.369 -6.242 0.798 1.00 91.50 192 ARG A N 1
ATOM 1520 C CA . ARG A 1 192 ? -14.438 -6.369 -0.336 1.00 91.50 192 ARG A CA 1
ATOM 1521 C C . ARG A 1 192 ? -15.000 -5.845 -1.668 1.00 91.50 192 ARG A C 1
ATOM 1523 O O . ARG A 1 192 ? -15.315 -6.631 -2.561 1.00 91.50 192 ARG A O 1
ATOM 1530 N N . PRO A 1 193 ? -15.085 -4.514 -1.843 1.00 95.56 193 PRO A N 1
ATOM 1531 C CA . PRO A 1 193 ? -15.673 -3.903 -3.039 1.00 95.56 193 PRO A CA 1
ATOM 1532 C C . PRO A 1 193 ? -14.987 -4.296 -4.357 1.00 95.56 193 PRO A C 1
ATOM 1534 O O . PRO A 1 193 ? -15.570 -4.103 -5.420 1.00 95.56 193 PRO A O 1
ATOM 1537 N N . PHE A 1 194 ? -13.770 -4.845 -4.299 1.00 97.25 194 PHE A N 1
ATOM 1538 C CA . PHE A 1 194 ? -12.970 -5.230 -5.457 1.00 97.25 194 PHE A CA 1
ATOM 1539 C C . PHE A 1 194 ? -12.804 -6.747 -5.619 1.00 97.25 194 PHE A C 1
ATOM 1541 O O . PHE A 1 194 ? -12.035 -7.157 -6.477 1.00 97.25 194 PHE A O 1
ATOM 1548 N N . GLU A 1 195 ? -13.514 -7.595 -4.864 1.00 95.88 195 GLU A N 1
ATOM 1549 C CA . GLU A 1 195 ? -13.300 -9.061 -4.846 1.00 95.88 195 GLU A CA 1
ATOM 1550 C C . GLU A 1 195 ? -13.333 -9.746 -6.225 1.00 95.88 195 GLU A C 1
ATOM 1552 O O . GLU A 1 195 ? -12.682 -10.765 -6.438 1.00 95.88 195 GLU A O 1
ATOM 1557 N N . ARG A 1 196 ? -14.061 -9.176 -7.190 1.00 95.69 196 ARG A N 1
ATOM 1558 C CA . ARG A 1 196 ? -14.173 -9.691 -8.568 1.00 95.69 196 ARG A CA 1
ATOM 1559 C C . ARG A 1 196 ? -13.477 -8.815 -9.607 1.00 95.69 196 ARG A C 1
ATOM 1561 O O . ARG A 1 196 ? -13.729 -8.954 -10.799 1.00 95.69 196 ARG A O 1
ATOM 1568 N N . MET A 1 197 ? -12.646 -7.879 -9.162 1.00 97.69 197 MET A N 1
ATOM 1569 C CA . MET A 1 197 ? -11.954 -6.939 -10.032 1.00 97.69 197 MET A CA 1
ATOM 1570 C C . MET A 1 197 ? -10.490 -7.344 -10.192 1.00 97.69 197 MET A C 1
ATOM 1572 O O . MET A 1 197 ? -9.757 -7.536 -9.218 1.00 97.69 197 MET A O 1
ATOM 1576 N N . ALA A 1 198 ? -10.067 -7.433 -11.448 1.00 98.00 198 ALA A N 1
ATOM 1577 C CA . ALA A 1 198 ? -8.674 -7.557 -11.845 1.00 98.00 198 ALA A CA 1
ATOM 1578 C C . ALA A 1 198 ? -8.187 -6.214 -12.401 1.00 98.00 198 ALA A C 1
ATOM 1580 O O . ALA A 1 198 ? -8.826 -5.647 -13.295 1.00 98.00 198 ALA A O 1
ATOM 1581 N N . PHE A 1 199 ? -7.079 -5.717 -11.861 1.00 98.38 199 PHE A N 1
ATOM 1582 C CA . PHE A 1 199 ? -6.474 -4.439 -12.215 1.00 98.38 199 PHE A CA 1
ATOM 1583 C C . PHE A 1 199 ? -5.146 -4.665 -12.932 1.00 98.38 199 PHE A C 1
ATOM 1585 O O . PHE A 1 199 ? -4.249 -5.309 -12.391 1.00 98.38 199 PHE A O 1
ATOM 1592 N N . TYR A 1 200 ? -4.992 -4.091 -14.116 1.00 98.19 200 TYR A N 1
ATOM 1593 C CA . TYR A 1 200 ? -3.705 -4.004 -14.801 1.00 98.19 200 TYR A CA 1
ATOM 1594 C C . TYR A 1 200 ? -3.137 -2.592 -14.637 1.00 98.19 200 TYR A C 1
ATOM 1596 O O . TYR A 1 200 ? -3.886 -1.620 -14.701 1.00 98.19 200 TYR A O 1
ATOM 1604 N N . LEU A 1 201 ? -1.835 -2.463 -14.380 1.00 98.12 201 LEU A N 1
ATOM 1605 C CA . LEU A 1 201 ? -1.157 -1.166 -14.293 1.00 98.12 201 LEU A CA 1
ATOM 1606 C C . LEU A 1 201 ? -0.277 -0.998 -15.529 1.00 98.12 201 LEU A C 1
ATOM 1608 O O . LEU A 1 201 ? 0.666 -1.774 -15.694 1.00 98.12 201 LEU A O 1
ATOM 1612 N N . THR A 1 202 ? -0.551 -0.002 -16.378 1.00 97.62 202 THR A N 1
ATOM 1613 C CA . THR A 1 202 ? 0.271 0.199 -17.578 1.00 97.62 202 THR A CA 1
ATOM 1614 C C . THR A 1 202 ? 1.703 0.591 -17.200 1.00 97.62 202 THR A C 1
ATOM 1616 O O . THR A 1 202 ? 1.940 1.234 -16.165 1.00 97.62 202 THR A O 1
ATOM 1619 N N . PRO A 1 203 ? 2.696 0.259 -18.046 1.00 97.25 203 PRO A N 1
ATOM 1620 C CA . PRO A 1 203 ? 4.058 0.740 -17.862 1.00 97.25 203 PRO A CA 1
ATOM 1621 C C . PRO A 1 203 ? 4.140 2.270 -17.796 1.00 97.25 203 PRO A C 1
ATOM 1623 O O . PRO A 1 203 ? 4.928 2.803 -17.013 1.00 97.25 203 PRO A O 1
ATOM 1626 N N . ALA A 1 204 ? 3.322 2.987 -18.576 1.00 96.75 204 ALA A N 1
ATOM 1627 C CA . ALA A 1 204 ? 3.309 4.446 -18.557 1.00 96.75 204 ALA A CA 1
ATOM 1628 C C . ALA A 1 204 ? 2.736 5.000 -17.245 1.00 96.75 204 ALA A C 1
ATOM 1630 O O . ALA A 1 204 ? 3.358 5.892 -16.666 1.00 96.75 204 ALA A O 1
ATOM 1631 N N . PHE A 1 205 ? 1.653 4.422 -16.702 1.00 96.94 205 PHE A N 1
ATOM 1632 C CA . PHE A 1 205 ? 1.178 4.764 -15.356 1.00 96.94 205 PHE A CA 1
ATOM 1633 C C . PHE A 1 205 ? 2.283 4.546 -14.320 1.00 96.94 205 PHE A C 1
ATOM 1635 O O . PHE A 1 205 ? 2.525 5.408 -13.480 1.00 96.94 205 PHE A O 1
ATOM 1642 N N . GLY A 1 206 ? 3.004 3.421 -14.401 1.00 96.06 206 GLY A N 1
ATOM 1643 C CA . GLY A 1 206 ? 4.135 3.123 -13.522 1.00 96.06 206 GLY A CA 1
ATOM 1644 C C . GLY A 1 206 ? 5.239 4.186 -13.566 1.00 96.06 206 GLY A C 1
ATOM 1645 O O . GLY A 1 206 ? 5.744 4.575 -12.509 1.00 96.06 206 GLY A O 1
ATOM 1646 N N . LYS A 1 207 ? 5.581 4.683 -14.763 1.00 96.19 207 LYS A N 1
ATOM 1647 C CA . LYS A 1 207 ? 6.568 5.758 -14.970 1.00 96.19 207 LYS A CA 1
ATOM 1648 C C . LYS A 1 207 ? 6.070 7.111 -14.449 1.00 96.19 207 LYS A C 1
ATOM 1650 O O . LYS A 1 207 ? 6.780 7.757 -13.682 1.00 96.19 207 LYS A O 1
ATOM 1655 N N . GLU A 1 208 ? 4.846 7.516 -14.796 1.00 95.31 208 GLU A N 1
ATOM 1656 C CA . GLU A 1 208 ? 4.237 8.774 -14.325 1.00 95.31 208 GLU A CA 1
ATOM 1657 C C . GLU A 1 208 ? 4.084 8.783 -12.795 1.00 95.31 208 GLU A C 1
ATOM 1659 O O . GLU A 1 208 ? 4.328 9.789 -12.124 1.00 95.31 208 GLU A O 1
ATOM 1664 N N . ALA A 1 209 ? 3.703 7.639 -12.227 1.00 91.75 209 ALA A N 1
ATOM 1665 C CA . ALA A 1 209 ? 3.614 7.433 -10.793 1.00 91.75 209 ALA A CA 1
ATOM 1666 C C . ALA A 1 209 ? 4.981 7.594 -10.120 1.00 91.75 209 ALA A C 1
ATOM 1668 O O . ALA A 1 209 ? 5.073 8.340 -9.151 1.00 91.75 209 ALA A O 1
ATOM 1669 N N . HIS A 1 210 ? 6.038 6.963 -10.647 1.00 90.25 210 HIS A N 1
ATOM 1670 C CA . HIS A 1 210 ? 7.395 7.113 -10.107 1.00 90.25 210 HIS A CA 1
ATOM 1671 C C . HIS A 1 210 ? 7.891 8.559 -10.143 1.00 90.25 210 HIS A C 1
ATOM 1673 O O . HIS A 1 210 ? 8.499 8.997 -9.170 1.00 90.25 210 HIS A O 1
ATOM 1679 N N . GLY A 1 211 ? 7.595 9.302 -11.215 1.00 91.44 211 GLY A N 1
ATOM 1680 C CA . GLY A 1 211 ? 7.980 10.710 -11.333 1.00 91.44 211 GLY A CA 1
ATOM 1681 C C . GLY A 1 211 ? 7.301 11.622 -10.306 1.00 91.44 211 GLY A C 1
ATOM 1682 O O . GLY A 1 211 ? 7.922 12.558 -9.816 1.00 91.44 211 GLY A O 1
ATOM 1683 N N . ARG A 1 212 ? 6.041 11.342 -9.942 1.00 90.62 212 ARG A N 1
ATOM 1684 C CA . ARG A 1 212 ? 5.291 12.139 -8.951 1.00 90.62 212 ARG A CA 1
ATOM 1685 C C . ARG A 1 212 ? 5.542 11.700 -7.512 1.00 90.62 212 ARG A C 1
ATOM 1687 O O . ARG A 1 212 ? 5.759 12.527 -6.633 1.00 90.62 212 ARG A O 1
ATOM 1694 N N . ASN A 1 213 ? 5.433 10.402 -7.252 1.00 92.19 213 ASN A N 1
ATOM 1695 C CA . ASN A 1 213 ? 5.612 9.805 -5.936 1.00 92.19 213 ASN A CA 1
ATOM 1696 C C . ASN A 1 213 ? 5.971 8.316 -6.098 1.00 92.19 213 ASN A C 1
ATOM 1698 O O . ASN A 1 213 ? 5.087 7.512 -6.411 1.00 92.19 213 ASN A O 1
ATOM 1702 N N . PRO A 1 214 ? 7.213 7.904 -5.786 1.00 92.06 214 PRO A N 1
ATOM 1703 C CA . PRO A 1 214 ? 7.651 6.509 -5.902 1.00 92.06 214 PRO A CA 1
ATOM 1704 C C . PRO A 1 214 ? 6.772 5.498 -5.146 1.00 92.06 214 PRO A C 1
ATOM 1706 O O . PRO A 1 214 ? 6.716 4.320 -5.493 1.00 92.06 214 PRO A O 1
ATOM 1709 N N . GLN A 1 215 ? 6.040 5.937 -4.117 1.00 95.00 215 GLN A N 1
ATOM 1710 C CA . GLN A 1 215 ? 5.141 5.082 -3.341 1.00 95.00 215 GLN A CA 1
ATOM 1711 C C . GLN A 1 215 ? 3.744 4.934 -3.957 1.00 95.00 215 GLN A C 1
ATOM 1713 O O . GLN A 1 215 ? 2.957 4.130 -3.461 1.00 95.00 215 GLN A O 1
ATOM 1718 N N . LEU A 1 216 ? 3.407 5.665 -5.023 1.00 94.81 216 LEU A N 1
ATOM 1719 C CA . LEU A 1 216 ? 2.056 5.688 -5.588 1.00 94.81 216 LEU A CA 1
ATOM 1720 C C . LEU A 1 216 ? 1.634 4.325 -6.143 1.00 94.81 216 LEU A C 1
ATOM 1722 O O . LEU A 1 216 ? 0.542 3.850 -5.840 1.00 94.81 216 LEU A O 1
ATOM 1726 N N . VAL A 1 217 ? 2.523 3.644 -6.874 1.00 96.38 217 VAL A N 1
ATOM 1727 C CA . VAL A 1 217 ? 2.268 2.278 -7.368 1.00 96.38 217 VAL A CA 1
ATOM 1728 C C . VAL A 1 217 ? 2.027 1.329 -6.194 1.00 96.38 217 VAL A C 1
ATOM 1730 O O . VAL A 1 217 ? 1.064 0.563 -6.193 1.00 96.38 217 VAL A O 1
ATOM 1733 N N . LYS A 1 218 ? 2.859 1.412 -5.149 1.00 96.75 218 LYS A N 1
ATOM 1734 C CA . LYS A 1 218 ? 2.712 0.596 -3.936 1.00 96.75 218 LYS A CA 1
ATOM 1735 C C . LYS A 1 218 ? 1.394 0.888 -3.213 1.00 96.75 218 LYS A C 1
ATOM 1737 O O . LYS A 1 218 ? 0.729 -0.037 -2.746 1.00 96.75 218 LYS A O 1
ATOM 1742 N N . LEU A 1 219 ? 0.999 2.158 -3.134 1.00 96.25 219 LEU A N 1
ATOM 1743 C CA . LEU A 1 219 ? -0.254 2.591 -2.525 1.00 96.25 219 LEU A CA 1
ATOM 1744 C C . LEU A 1 219 ? -1.465 2.088 -3.317 1.00 96.25 219 LEU A C 1
ATOM 1746 O O . LEU A 1 219 ? -2.384 1.537 -2.715 1.00 96.25 219 LEU A O 1
ATOM 1750 N N . CYS A 1 220 ? -1.427 2.197 -4.645 1.00 97.19 220 CYS A N 1
ATOM 1751 C CA . CYS A 1 220 ? -2.444 1.669 -5.549 1.00 97.19 220 CYS A CA 1
ATOM 1752 C C . CYS A 1 220 ? -2.630 0.156 -5.359 1.00 97.19 220 CYS A C 1
ATOM 1754 O O . CYS A 1 220 ? -3.723 -0.298 -5.016 1.00 97.19 220 CYS A O 1
ATOM 1756 N N . LYS A 1 221 ? -1.540 -0.623 -5.442 1.00 97.69 221 LYS A N 1
ATOM 1757 C CA . LYS A 1 221 ? -1.569 -2.074 -5.183 1.00 97.69 221 LYS A CA 1
ATOM 1758 C C . LYS A 1 221 ? -2.105 -2.392 -3.782 1.00 97.69 221 LYS A C 1
ATOM 1760 O O . LYS A 1 221 ? -2.853 -3.351 -3.604 1.00 97.69 221 LYS A O 1
ATOM 1765 N N . SER A 1 222 ? -1.769 -1.571 -2.781 1.00 97.00 222 SER A N 1
ATOM 1766 C CA . SER A 1 222 ? -2.312 -1.705 -1.426 1.00 97.00 222 SER A CA 1
ATOM 1767 C C . SER A 1 222 ? -3.823 -1.467 -1.371 1.00 97.00 222 SER A C 1
ATOM 1769 O O . SER A 1 222 ? -4.486 -2.192 -0.637 1.00 97.00 222 SER A O 1
ATOM 1771 N N . PHE A 1 223 ? -4.372 -0.486 -2.092 1.00 97.56 223 PHE A N 1
ATOM 1772 C CA . PHE A 1 223 ? -5.822 -0.259 -2.153 1.00 97.56 223 PHE A CA 1
ATOM 1773 C C . PHE A 1 223 ? -6.531 -1.428 -2.831 1.00 97.56 223 PHE A C 1
ATOM 1775 O O . PHE A 1 223 ? -7.463 -1.979 -2.250 1.00 97.56 223 PHE A O 1
ATOM 1782 N N . VAL A 1 224 ? -6.035 -1.865 -3.994 1.00 98.12 224 VAL A N 1
ATOM 1783 C CA . VAL A 1 224 ? -6.575 -3.028 -4.716 1.00 98.12 224 VAL A CA 1
ATOM 1784 C C . VAL A 1 224 ? -6.636 -4.247 -3.792 1.00 98.12 224 VAL A C 1
ATOM 1786 O O . VAL A 1 224 ? -7.706 -4.825 -3.607 1.00 98.12 224 VAL A O 1
ATOM 1789 N N . LYS A 1 225 ? -5.526 -4.557 -3.110 1.00 97.44 225 LYS A N 1
ATOM 1790 C CA . LYS A 1 225 ? -5.437 -5.685 -2.175 1.00 97.44 225 LYS A CA 1
ATOM 1791 C C . LYS A 1 225 ? -6.394 -5.563 -0.984 1.00 97.44 225 LYS A C 1
ATOM 1793 O O . LYS A 1 225 ? -7.046 -6.542 -0.635 1.00 97.44 225 LYS A O 1
ATOM 1798 N N . ILE A 1 226 ? -6.487 -4.391 -0.347 1.00 96.06 226 ILE A N 1
ATOM 1799 C CA . ILE A 1 226 ? -7.390 -4.178 0.804 1.00 96.06 226 ILE A CA 1
ATOM 1800 C C . ILE A 1 226 ? -8.853 -4.332 0.379 1.00 96.06 226 ILE A C 1
ATOM 1802 O O . ILE A 1 226 ? -9.634 -4.951 1.097 1.00 96.06 226 ILE A O 1
ATOM 1806 N N . GLY A 1 227 ? -9.208 -3.831 -0.806 1.00 96.75 227 GLY A N 1
ATOM 1807 C CA . GLY A 1 227 ? -10.540 -4.005 -1.380 1.00 96.75 227 GLY A CA 1
ATOM 1808 C C . GLY A 1 227 ? -10.853 -5.439 -1.820 1.00 96.75 227 GLY A C 1
ATOM 1809 O O . GLY A 1 227 ? -11.987 -5.699 -2.211 1.00 96.75 227 GLY A O 1
ATOM 1810 N N . GLY A 1 228 ? -9.888 -6.363 -1.754 1.00 97.12 228 GLY A N 1
ATOM 1811 C CA . GLY A 1 228 ? -10.032 -7.761 -2.167 1.00 97.12 228 GLY A CA 1
ATOM 1812 C C . GLY A 1 228 ? -9.792 -8.021 -3.655 1.00 97.12 228 GLY A C 1
ATOM 1813 O O . GLY A 1 228 ? -10.024 -9.137 -4.101 1.00 97.12 228 GLY A O 1
ATOM 1814 N N . G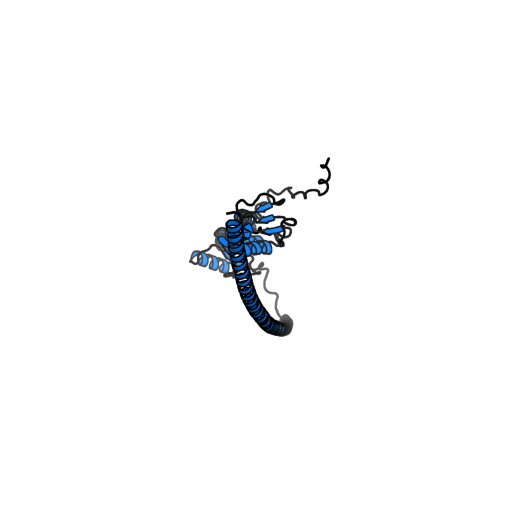LY A 1 229 ? -9.346 -7.023 -4.417 1.00 97.62 229 GLY A N 1
ATOM 1815 C CA . GLY A 1 229 ? -9.032 -7.179 -5.834 1.00 97.62 229 GLY A CA 1
ATOM 1816 C C . GLY A 1 229 ? -7.640 -7.743 -6.077 1.00 97.62 229 GLY A C 1
ATOM 1817 O O . GLY A 1 229 ? -6.801 -7.813 -5.175 1.00 97.62 229 GLY A O 1
ATOM 1818 N N . ASN A 1 230 ? -7.384 -8.090 -7.336 1.00 98.00 230 ASN A N 1
ATOM 1819 C CA . ASN A 1 230 ? -6.107 -8.638 -7.778 1.00 98.00 230 ASN A CA 1
ATOM 1820 C C . ASN A 1 230 ? -5.446 -7.718 -8.796 1.00 98.00 230 ASN A C 1
ATOM 1822 O O . ASN A 1 230 ? -6.116 -7.125 -9.638 1.00 98.00 230 ASN A O 1
ATOM 1826 N N . THR A 1 231 ? -4.121 -7.618 -8.735 1.00 98.19 231 THR A N 1
ATOM 1827 C CA . THR A 1 231 ? -3.333 -6.981 -9.792 1.00 98.19 231 THR A CA 1
ATOM 1828 C C . THR A 1 231 ? -2.772 -8.045 -10.716 1.00 98.19 231 THR A C 1
ATOM 1830 O O . THR A 1 231 ? -2.241 -9.036 -10.221 1.00 98.19 231 THR A O 1
ATOM 1833 N N . ILE A 1 232 ? -2.869 -7.832 -12.022 1.00 98.06 232 ILE A N 1
ATOM 1834 C CA . ILE A 1 232 ? -2.401 -8.763 -13.054 1.00 98.06 232 ILE A CA 1
ATOM 1835 C C . ILE A 1 232 ? -1.354 -8.092 -13.947 1.00 98.06 232 ILE A C 1
ATOM 1837 O O . ILE A 1 232 ? -1.281 -6.865 -13.996 1.00 98.06 232 ILE A O 1
ATOM 1841 N N . ASP A 1 233 ? -0.581 -8.899 -14.674 1.00 97.00 233 ASP A N 1
ATOM 1842 C CA . ASP A 1 233 ? 0.539 -8.426 -15.503 1.00 97.00 233 ASP A CA 1
ATOM 1843 C C . ASP A 1 233 ? 0.184 -8.268 -16.992 1.00 97.00 233 ASP A C 1
ATOM 1845 O O . ASP A 1 233 ? 1.014 -7.826 -17.784 1.00 97.00 233 ASP A O 1
ATOM 1849 N N . SER A 1 234 ? -1.052 -8.600 -17.385 1.00 96.75 234 SER A N 1
ATOM 1850 C CA . SER A 1 234 ? -1.530 -8.506 -18.769 1.00 96.75 234 SER A CA 1
ATOM 1851 C C . SER A 1 234 ? -2.861 -7.751 -18.860 1.00 96.75 234 SER A C 1
ATOM 1853 O O . SER A 1 234 ? -3.745 -7.993 -18.035 1.00 96.75 234 SER A O 1
ATOM 1855 N N . PRO A 1 235 ? -3.058 -6.886 -19.874 1.00 96.81 235 PRO A N 1
ATOM 1856 C CA . PRO A 1 235 ? -4.312 -6.158 -20.056 1.00 96.81 235 PRO A CA 1
ATOM 1857 C C . PRO A 1 235 ? -5.492 -7.049 -20.478 1.00 96.81 235 PRO A C 1
ATOM 1859 O O . PRO A 1 235 ? -6.635 -6.687 -20.219 1.00 96.81 235 PRO A O 1
ATOM 1862 N N . SER A 1 236 ? -5.260 -8.215 -21.093 1.00 95.81 236 SER A N 1
ATOM 1863 C CA . SER A 1 236 ? -6.341 -9.052 -21.648 1.00 95.81 236 SER A CA 1
ATOM 1864 C C . SER A 1 236 ? -7.266 -9.671 -20.593 1.00 95.81 236 SER A C 1
ATOM 1866 O O . SER A 1 236 ? -8.419 -9.968 -20.889 1.00 95.81 236 SER A O 1
ATOM 1868 N N . GLY A 1 237 ? -6.785 -9.845 -19.359 1.00 95.12 237 GLY A N 1
ATOM 1869 C CA . GLY A 1 237 ? -7.580 -10.336 -18.228 1.00 95.12 237 GLY A CA 1
ATOM 1870 C C . GLY A 1 237 ? -8.117 -9.230 -17.316 1.00 95.12 237 GLY A C 1
ATOM 1871 O O . GLY A 1 237 ? -8.656 -9.530 -16.250 1.00 95.12 237 GLY A O 1
ATOM 1872 N N . ALA A 1 238 ? -7.911 -7.958 -17.668 1.00 97.75 238 ALA A N 1
ATOM 1873 C CA . ALA A 1 238 ? -8.196 -6.841 -16.781 1.00 97.75 238 ALA A CA 1
ATOM 1874 C C . ALA A 1 238 ? -9.674 -6.444 -16.838 1.00 97.75 238 ALA A C 1
ATOM 1876 O O . ALA A 1 238 ? -10.258 -6.274 -17.903 1.00 97.75 238 ALA A O 1
ATOM 1877 N N . THR A 1 239 ? -10.269 -6.218 -15.669 1.00 97.94 239 THR A N 1
ATOM 1878 C CA . THR A 1 239 ? -11.564 -5.521 -15.564 1.00 97.94 239 THR A CA 1
ATOM 1879 C C . THR A 1 239 ? -11.383 -4.006 -15.569 1.00 97.94 239 THR A C 1
ATOM 1881 O O . THR A 1 239 ? -12.266 -3.271 -16.008 1.00 97.94 239 THR A O 1
ATOM 1884 N N . HIS A 1 240 ? -10.234 -3.551 -15.064 1.00 98.19 240 HIS A N 1
ATOM 1885 C CA . HIS A 1 240 ? -9.863 -2.153 -14.943 1.00 98.19 240 HIS A CA 1
ATOM 1886 C C . HIS A 1 240 ? -8.388 -1.988 -15.300 1.00 98.19 240 HIS A C 1
ATOM 1888 O O . HIS A 1 240 ? -7.554 -2.807 -14.904 1.00 98.19 240 HIS A O 1
ATOM 1894 N N . VAL A 1 241 ? -8.055 -0.914 -16.008 1.00 98.06 241 VAL A N 1
ATOM 1895 C CA . VAL A 1 241 ? -6.673 -0.589 -16.378 1.00 98.06 241 VAL A CA 1
ATOM 1896 C C . VAL A 1 241 ? -6.310 0.770 -15.807 1.00 98.06 241 VAL A C 1
ATOM 1898 O O . VAL A 1 241 ? -6.980 1.761 -16.088 1.00 98.06 241 VAL A O 1
ATOM 1901 N N . PHE A 1 242 ? -5.243 0.813 -15.014 1.00 97.94 242 PHE A N 1
ATOM 1902 C CA . PHE A 1 242 ? -4.622 2.062 -14.601 1.00 97.94 242 PHE A CA 1
ATOM 1903 C C . PHE A 1 242 ? -3.786 2.620 -15.737 1.00 97.94 242 PHE A C 1
ATOM 1905 O O . PHE A 1 242 ? -2.821 1.976 -16.145 1.00 97.94 242 PHE A O 1
ATOM 1912 N N . VAL A 1 243 ? -4.151 3.810 -16.201 1.00 97.75 243 VAL A N 1
ATOM 1913 C CA . VAL A 1 243 ? -3.513 4.492 -17.329 1.00 97.75 243 VAL A CA 1
ATOM 1914 C C . VAL A 1 243 ? -2.838 5.784 -16.878 1.00 97.75 243 VAL A C 1
ATOM 1916 O O . VAL A 1 243 ? -3.264 6.420 -15.909 1.00 97.75 243 VAL A O 1
ATOM 1919 N N . ALA A 1 244 ? -1.782 6.175 -17.587 1.00 96.38 244 ALA A N 1
ATOM 1920 C CA . ALA A 1 244 ? -1.231 7.519 -17.494 1.00 96.38 244 ALA A CA 1
ATOM 1921 C C . ALA A 1 244 ? -2.223 8.557 -18.043 1.00 96.38 244 ALA A C 1
ATOM 1923 O O . ALA A 1 244 ? -3.130 8.234 -18.822 1.00 96.38 244 ALA A O 1
ATOM 1924 N N . LYS A 1 245 ? -2.047 9.829 -17.670 1.00 94.31 245 LYS A N 1
ATOM 1925 C CA . LYS A 1 245 ? -2.902 10.908 -18.185 1.00 94.31 245 LYS A CA 1
ATOM 1926 C C . LYS A 1 245 ? -2.776 10.985 -19.716 1.00 94.31 245 LYS A C 1
ATOM 1928 O O . LYS A 1 245 ? -1.713 11.305 -20.235 1.00 94.31 245 LYS A O 1
ATOM 1933 N N . GLY A 1 246 ? -3.872 10.699 -20.425 1.00 90.75 246 GLY A N 1
ATOM 1934 C CA . GLY A 1 246 ? -3.941 10.709 -21.895 1.00 90.75 246 GLY A CA 1
ATOM 1935 C C . GLY A 1 246 ? -3.716 9.357 -22.597 1.00 90.75 246 GLY A C 1
ATOM 1936 O O . GLY A 1 246 ? -3.856 9.296 -23.811 1.00 90.75 246 GLY A O 1
ATOM 1937 N N . GLU A 1 247 ? -3.429 8.267 -21.875 1.00 91.44 247 GLU A N 1
ATOM 1938 C CA . GLU A 1 247 ? -3.128 6.935 -22.455 1.00 91.44 247 GLU A CA 1
ATOM 1939 C C . GLU A 1 247 ? -4.390 6.070 -22.717 1.00 91.44 247 GLU A C 1
ATOM 1941 O O . GLU A 1 247 ? -4.298 4.937 -23.168 1.00 91.44 247 GLU A O 1
ATOM 1946 N N . GLY A 1 248 ? -5.602 6.571 -22.459 1.00 82.56 248 GLY A N 1
ATOM 1947 C CA . GLY A 1 248 ? -6.829 5.754 -22.389 1.00 82.56 248 GLY A CA 1
ATOM 1948 C C . GLY A 1 248 ? -7.308 5.049 -23.674 1.00 82.56 248 GLY A C 1
ATOM 1949 O O . GLY A 1 248 ? -8.292 4.314 -23.616 1.00 82.56 248 GLY A O 1
ATOM 1950 N N . ALA A 1 249 ? -6.666 5.245 -24.827 1.00 84.31 249 ALA A N 1
ATOM 1951 C CA . ALA A 1 249 ? -7.090 4.636 -26.087 1.00 84.31 249 ALA A CA 1
ATOM 1952 C C . ALA A 1 249 ? -6.580 3.187 -26.225 1.00 84.31 249 ALA A C 1
ATOM 1954 O O . ALA A 1 249 ? -5.397 2.919 -26.044 1.00 84.31 249 ALA A O 1
ATOM 1955 N N . GLY A 1 250 ? -7.463 2.252 -26.597 1.00 91.00 250 GLY A N 1
ATOM 1956 C CA . GLY A 1 250 ? -7.077 0.892 -27.013 1.00 91.00 250 GLY A CA 1
ATOM 1957 C C . GLY A 1 250 ? -7.303 -0.233 -25.997 1.00 91.00 250 GLY A C 1
ATOM 1958 O O . GLY A 1 250 ? -7.063 -1.392 -26.326 1.00 91.00 250 GLY A O 1
ATOM 1959 N N . PHE A 1 251 ? -7.810 0.058 -24.796 1.00 94.69 251 PHE A N 1
ATOM 1960 C CA . PHE A 1 251 ? -8.208 -0.980 -23.838 1.00 94.69 251 PHE A CA 1
ATOM 1961 C C . PHE A 1 251 ? -9.702 -1.310 -23.967 1.00 94.69 251 PHE A C 1
ATOM 1963 O O . PHE A 1 251 ? -10.540 -0.419 -24.060 1.00 94.69 251 PHE A O 1
ATOM 1970 N N . HIS A 1 252 ? -10.055 -2.598 -23.926 1.00 94.50 252 HIS A N 1
ATOM 1971 C CA . HIS A 1 252 ? -11.452 -3.063 -24.009 1.00 94.50 252 HIS A CA 1
ATOM 1972 C C . HIS A 1 252 ? -12.228 -2.970 -22.681 1.00 94.50 252 HIS A C 1
ATOM 1974 O O . HIS A 1 252 ? -13.378 -3.396 -22.600 1.00 94.50 252 HIS A O 1
ATOM 1980 N N . CYS A 1 253 ? -11.600 -2.461 -21.625 1.00 94.56 253 CYS A N 1
ATOM 1981 C CA . CYS A 1 253 ? -12.143 -2.407 -20.271 1.00 94.56 253 CYS A CA 1
ATOM 1982 C C . CYS A 1 253 ? -12.066 -0.986 -19.698 1.00 94.56 253 CYS A C 1
ATOM 1984 O O . CYS A 1 253 ? -11.511 -0.080 -20.316 1.00 94.56 253 CYS A O 1
ATOM 1986 N N . LYS A 1 254 ? -12.604 -0.783 -18.489 1.00 96.56 254 LYS A N 1
ATOM 1987 C CA . LYS A 1 254 ? -12.655 0.543 -17.865 1.00 96.56 254 LYS A CA 1
ATOM 1988 C C . LYS A 1 254 ? -11.246 1.060 -17.563 1.00 96.56 254 LYS A C 1
ATOM 1990 O O . LYS A 1 254 ? -10.508 0.454 -16.786 1.00 96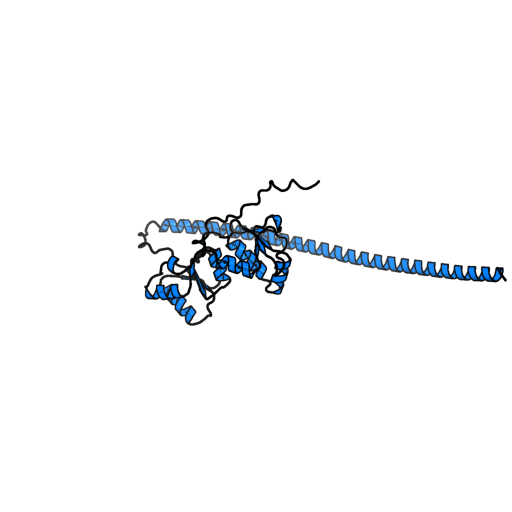.56 254 LYS A O 1
ATOM 1995 N N . THR A 1 255 ? -10.887 2.198 -18.139 1.00 97.25 255 THR A N 1
ATOM 1996 C CA . THR A 1 255 ? -9.628 2.888 -17.847 1.00 97.25 255 THR A CA 1
ATOM 1997 C C . THR A 1 255 ? -9.808 3.834 -16.667 1.00 97.25 255 THR A C 1
ATOM 1999 O O . THR A 1 255 ? -10.814 4.537 -16.580 1.00 97.25 255 THR A O 1
ATOM 2002 N N . LEU A 1 256 ? -8.837 3.859 -15.761 1.00 97.50 256 LEU A N 1
ATOM 2003 C CA . LEU A 1 256 ? -8.814 4.732 -14.593 1.00 97.50 256 LEU A CA 1
ATOM 2004 C C . LEU A 1 256 ? -7.461 5.435 -14.536 1.00 97.50 256 LEU A C 1
ATOM 2006 O O . LEU A 1 256 ? -6.424 4.775 -14.535 1.00 97.50 256 LEU A O 1
ATOM 2010 N N . ASP A 1 257 ? -7.453 6.759 -14.439 1.00 96.31 257 ASP A N 1
ATOM 2011 C CA . ASP A 1 257 ? -6.276 7.446 -13.915 1.00 96.31 257 ASP A CA 1
ATOM 2012 C C . ASP A 1 257 ? -6.284 7.403 -12.375 1.00 96.31 257 ASP A C 1
ATOM 2014 O O . ASP A 1 257 ? -7.173 6.820 -11.739 1.00 96.31 257 ASP A O 1
ATOM 2018 N N . TRP A 1 258 ? -5.260 7.988 -11.750 1.00 95.88 258 TRP A N 1
ATOM 2019 C CA . TRP A 1 258 ? -5.160 7.988 -10.292 1.00 95.88 258 TRP A CA 1
ATOM 2020 C C . TRP A 1 258 ? -6.351 8.680 -9.619 1.00 95.88 258 TRP A C 1
ATOM 2022 O O . TRP A 1 258 ? -6.884 8.144 -8.652 1.00 95.88 258 TRP A O 1
ATOM 2032 N N . GLU A 1 259 ? -6.783 9.838 -10.120 1.00 96.00 259 GLU A N 1
ATOM 2033 C CA . GLU A 1 259 ? -7.839 10.625 -9.476 1.00 96.00 259 GLU A CA 1
ATOM 2034 C C . GLU A 1 259 ? -9.208 9.955 -9.636 1.00 96.00 259 GLU A C 1
ATOM 2036 O O . GLU A 1 259 ? -9.911 9.759 -8.645 1.00 96.00 259 GLU A O 1
ATOM 2041 N N . SER A 1 260 ? -9.514 9.457 -10.837 1.00 96.50 260 SER A N 1
ATOM 2042 C CA . SER A 1 260 ? -10.720 8.673 -11.130 1.00 96.50 260 SER A CA 1
ATOM 2043 C C . SER A 1 260 ? -10.809 7.420 -10.256 1.00 96.50 260 SER A C 1
ATOM 2045 O O . SER A 1 260 ? -11.895 6.998 -9.856 1.00 96.50 260 SER A O 1
ATOM 2047 N N . PHE A 1 261 ? -9.668 6.803 -9.925 1.00 97.38 261 PHE A N 1
ATOM 2048 C CA . PHE A 1 261 ? -9.631 5.679 -8.991 1.00 97.38 261 PHE A CA 1
ATOM 2049 C C . PHE A 1 261 ? -9.941 6.095 -7.548 1.00 97.38 261 PHE A C 1
ATOM 2051 O O . PHE A 1 261 ? -10.661 5.375 -6.853 1.00 97.38 261 PHE A O 1
ATOM 2058 N N . LEU A 1 262 ? -9.441 7.247 -7.086 1.00 97.19 262 LEU A N 1
ATOM 2059 C CA . LEU A 1 262 ? -9.780 7.762 -5.755 1.00 97.19 262 LEU A CA 1
ATOM 2060 C C . LEU A 1 262 ? -11.265 8.113 -5.651 1.00 97.19 262 LEU A C 1
ATOM 2062 O O . LEU A 1 262 ? -11.902 7.728 -4.670 1.00 97.19 262 LEU A O 1
ATOM 2066 N N . GLU A 1 263 ? -11.822 8.766 -6.669 1.00 96.38 263 GLU A N 1
ATOM 2067 C CA . GLU A 1 263 ? -13.254 9.064 -6.759 1.00 96.38 263 GLU A CA 1
ATOM 2068 C C . GLU A 1 263 ? -14.096 7.785 -6.776 1.00 96.38 263 GLU A C 1
ATOM 2070 O O . GLU A 1 263 ? -15.099 7.682 -6.068 1.00 96.38 263 GLU A O 1
ATOM 2075 N N . MET A 1 264 ? -13.658 6.762 -7.520 1.00 96.25 264 MET A N 1
ATOM 2076 C CA . MET A 1 264 ? -14.318 5.456 -7.535 1.00 96.25 264 MET A CA 1
ATOM 2077 C C . MET A 1 264 ? -14.395 4.836 -6.134 1.00 96.25 264 MET A C 1
ATOM 2079 O O . MET A 1 264 ? -15.423 4.255 -5.795 1.00 96.25 264 MET A O 1
ATOM 2083 N N . ILE A 1 265 ? -13.339 4.954 -5.319 1.00 96.75 265 ILE A N 1
ATOM 2084 C CA . ILE A 1 265 ? -13.329 4.460 -3.932 1.00 96.75 265 ILE A CA 1
ATOM 2085 C C . ILE A 1 265 ? -14.231 5.315 -3.036 1.00 96.75 265 ILE A C 1
ATOM 2087 O O . ILE A 1 265 ? -14.949 4.786 -2.188 1.00 96.75 265 ILE A O 1
ATOM 2091 N N . GLU A 1 266 ? -14.179 6.636 -3.185 1.00 94.69 266 GLU A N 1
ATOM 2092 C CA . GLU A 1 266 ? -14.928 7.568 -2.344 1.00 94.69 266 GLU A CA 1
ATOM 2093 C C . GLU A 1 266 ? -16.445 7.430 -2.517 1.00 94.69 266 GLU A C 1
ATOM 2095 O O . GLU A 1 266 ? -17.180 7.501 -1.528 1.00 94.69 266 GLU A O 1
ATOM 2100 N N . ASN A 1 267 ? -16.877 7.129 -3.743 1.00 93.88 267 ASN A N 1
ATOM 2101 C CA . ASN A 1 267 ? -18.267 6.872 -4.114 1.00 93.88 267 ASN A CA 1
ATOM 2102 C C . ASN A 1 267 ? -18.741 5.442 -3.782 1.00 93.88 267 ASN A C 1
ATOM 2104 O O . ASN A 1 267 ? -19.872 5.055 -4.084 1.00 93.88 267 ASN A O 1
ATOM 2108 N N . LEU A 1 268 ? -17.915 4.616 -3.133 1.00 92.06 268 LEU A N 1
ATOM 2109 C CA . LEU A 1 268 ? -18.383 3.323 -2.643 1.00 92.06 268 LEU A CA 1
ATOM 2110 C C . LEU A 1 268 ? -19.412 3.524 -1.518 1.00 92.06 268 LEU A C 1
ATOM 2112 O O . LEU A 1 268 ? -19.147 4.162 -0.500 1.00 92.06 268 LEU A O 1
ATOM 2116 N N . GLY A 1 269 ? -20.590 2.920 -1.683 1.00 81.19 269 GLY A N 1
ATOM 2117 C CA . GLY A 1 269 ? -21.659 2.924 -0.678 1.00 81.19 269 GLY A CA 1
ATOM 2118 C C . GLY A 1 269 ? -22.631 4.107 -0.753 1.00 81.19 269 GLY A C 1
ATOM 2119 O O . GLY A 1 269 ? -23.639 4.080 -0.053 1.00 81.19 269 GLY A O 1
ATOM 2120 N N . THR A 1 270 ? -22.397 5.102 -1.615 1.00 83.75 270 THR A N 1
ATOM 2121 C CA . THR A 1 270 ? -23.368 6.185 -1.878 1.00 83.75 270 THR A CA 1
ATOM 2122 C C . THR A 1 270 ? -24.458 5.765 -2.876 1.00 83.75 270 THR A C 1
ATOM 2124 O O . THR A 1 270 ? -25.578 6.269 -2.821 1.00 83.75 270 THR A O 1
ATOM 2127 N N . ASP A 1 271 ? -24.179 4.777 -3.730 1.00 64.50 271 ASP A N 1
ATOM 2128 C CA . ASP A 1 271 ? -25.038 4.394 -4.864 1.00 64.50 271 ASP A CA 1
ATOM 2129 C C . ASP A 1 271 ? -26.206 3.443 -4.550 1.00 64.50 271 ASP A C 1
ATOM 2131 O O . ASP A 1 271 ? -26.952 3.057 -5.457 1.00 64.50 271 ASP A O 1
ATOM 2135 N N . ASN A 1 272 ? -26.427 3.075 -3.285 1.00 53.22 272 ASN A N 1
ATOM 2136 C CA . ASN A 1 272 ? -27.487 2.123 -2.913 1.00 53.22 272 ASN A CA 1
ATOM 2137 C C . ASN A 1 272 ? -28.919 2.613 -3.209 1.00 53.22 272 ASN A C 1
ATOM 2139 O O . ASN A 1 272 ? -29.860 1.843 -3.046 1.00 53.22 272 ASN A O 1
ATOM 2143 N N . LYS A 1 273 ? -29.113 3.855 -3.672 1.00 51.91 273 LYS A N 1
ATOM 2144 C CA . LYS A 1 273 ? -30.421 4.347 -4.136 1.00 51.91 273 LYS A CA 1
ATOM 2145 C C . LYS A 1 273 ? -30.634 4.300 -5.655 1.00 51.91 273 LYS A C 1
ATOM 2147 O O . LYS A 1 273 ? -31.751 4.569 -6.077 1.00 51.91 273 LYS A O 1
ATOM 2152 N N . LYS A 1 274 ? -29.623 3.985 -6.482 1.00 49.91 274 LYS A N 1
ATOM 2153 C CA . LYS A 1 274 ? -29.761 4.072 -7.956 1.00 49.91 274 LYS A CA 1
ATOM 2154 C C . LYS A 1 274 ? -29.252 2.883 -8.771 1.00 49.91 274 LYS A C 1
ATOM 2156 O O . LYS A 1 274 ? -29.600 2.799 -9.942 1.00 49.91 274 LYS A O 1
ATOM 2161 N N . ARG A 1 275 ? -28.491 1.938 -8.206 1.00 46.72 275 ARG A N 1
ATOM 2162 C CA . ARG A 1 275 ? -28.050 0.746 -8.960 1.00 46.72 275 ARG A CA 1
ATOM 2163 C C . ARG A 1 275 ? -29.133 -0.334 -9.025 1.00 46.72 275 ARG A C 1
ATOM 2165 O O . ARG A 1 275 ? -28.998 -1.399 -8.435 1.00 46.72 275 ARG A O 1
ATOM 2172 N N . ASN A 1 276 ? -30.184 -0.050 -9.784 1.00 38.47 276 ASN A N 1
ATOM 2173 C CA . ASN A 1 276 ? -30.947 -1.082 -10.469 1.00 38.47 276 ASN A CA 1
ATOM 2174 C C . ASN A 1 276 ? -30.342 -1.213 -11.880 1.00 38.47 276 ASN A C 1
ATOM 2176 O O . ASN A 1 276 ? -30.425 -0.285 -12.670 1.00 38.47 276 ASN A O 1
ATOM 2180 N N . VAL A 1 277 ? -29.734 -2.370 -12.161 1.00 45.69 277 VAL A N 1
ATOM 2181 C CA . VAL A 1 277 ? -29.584 -2.949 -13.511 1.00 45.69 277 VAL A CA 1
ATOM 2182 C C . VAL A 1 277 ? -28.678 -2.215 -14.521 1.00 45.69 277 VAL A C 1
ATOM 2184 O O . VAL A 1 277 ? -29.131 -1.807 -15.576 1.00 45.69 277 VAL A O 1
ATOM 2187 N N . GLU A 1 278 ? -27.365 -2.184 -14.289 1.00 41.88 278 GLU A N 1
ATOM 2188 C CA . GLU A 1 278 ? -26.385 -2.209 -15.396 1.00 41.88 278 GLU A CA 1
ATOM 2189 C C . GLU A 1 278 ? -25.215 -3.119 -15.006 1.00 41.88 278 GLU A C 1
ATOM 2191 O O . GLU A 1 278 ? -24.093 -2.702 -14.717 1.00 41.88 278 GLU A O 1
ATOM 2196 N N . THR A 1 279 ? -25.483 -4.421 -14.927 1.00 41.38 279 THR A N 1
ATOM 2197 C CA . THR A 1 279 ? -24.400 -5.398 -15.016 1.00 41.38 279 THR A CA 1
ATOM 2198 C C . THR A 1 279 ? -23.795 -5.272 -16.406 1.00 41.38 279 THR A C 1
ATOM 2200 O O . THR A 1 279 ? -24.503 -5.489 -17.390 1.00 41.38 279 THR A O 1
ATOM 2203 N N . CYS A 1 280 ? -22.505 -4.925 -16.478 1.00 42.53 280 CYS A N 1
ATOM 2204 C CA . CYS A 1 280 ? -21.688 -5.056 -17.682 1.00 42.53 280 CYS A CA 1
ATOM 2205 C C . CYS A 1 280 ? -21.973 -6.420 -18.308 1.00 42.53 280 CYS A C 1
ATOM 2207 O O . CYS A 1 280 ? -21.549 -7.456 -17.793 1.00 42.53 280 CYS A O 1
ATOM 2209 N N . SER A 1 281 ? -22.756 -6.399 -19.382 1.00 38.31 281 SER A N 1
ATOM 2210 C CA . SER A 1 281 ? -23.026 -7.571 -20.192 1.00 38.31 281 SER A CA 1
ATOM 2211 C C . SER A 1 281 ? -21.679 -7.991 -20.749 1.00 38.31 281 SER A C 1
ATOM 2213 O O . SER A 1 281 ? -21.044 -7.233 -21.481 1.00 38.31 281 SER A O 1
ATOM 2215 N N . THR A 1 282 ? -21.197 -9.156 -20.337 1.00 39.91 282 THR A N 1
ATOM 2216 C CA . THR A 1 282 ? -20.022 -9.760 -20.949 1.00 39.91 282 THR A CA 1
ATOM 2217 C C . THR A 1 282 ? -20.257 -9.816 -22.462 1.00 39.91 282 THR A C 1
ATOM 2219 O O . THR A 1 282 ? -21.313 -10.291 -22.892 1.00 39.91 282 THR A O 1
ATOM 2222 N N . PRO A 1 283 ? -19.338 -9.299 -23.296 1.00 41.75 283 PRO A N 1
ATOM 2223 C CA . PRO A 1 283 ? -19.500 -9.385 -24.737 1.00 41.75 283 PRO A CA 1
ATOM 2224 C C . PRO A 1 283 ? -19.550 -10.866 -25.119 1.00 41.75 283 PRO A C 1
ATOM 2226 O O . PRO A 1 283 ? -18.635 -11.635 -24.831 1.00 41.75 283 PRO A O 1
ATOM 2229 N N . ASN A 1 284 ? -20.671 -11.273 -25.712 1.00 43.00 284 ASN A N 1
ATOM 2230 C CA . ASN A 1 284 ? -20.920 -12.640 -26.142 1.00 43.00 284 ASN A CA 1
ATOM 2231 C C . ASN A 1 284 ? -19.840 -13.050 -27.170 1.00 43.00 284 ASN A C 1
ATOM 2233 O O . ASN A 1 284 ? -19.789 -12.455 -28.250 1.00 43.00 284 ASN A O 1
ATOM 2237 N N . PRO A 1 285 ? -18.990 -14.059 -26.893 1.00 45.38 285 PRO A N 1
ATOM 2238 C CA . PRO A 1 285 ? -17.839 -14.399 -27.738 1.00 45.38 285 PRO A CA 1
ATOM 2239 C C . PRO A 1 285 ? -18.206 -15.014 -29.103 1.00 45.38 285 PRO A C 1
ATOM 2241 O O . PRO A 1 285 ? -17.326 -15.395 -29.869 1.00 45.38 285 PRO A O 1
ATOM 2244 N N . LYS A 1 286 ? -19.495 -15.110 -29.454 1.00 47.72 286 LYS A N 1
ATOM 2245 C CA . LYS A 1 286 ? -19.966 -15.768 -30.684 1.00 47.72 286 LYS A CA 1
ATOM 2246 C C . LYS A 1 286 ? -20.077 -14.876 -31.929 1.00 47.72 286 LYS A C 1
ATOM 2248 O O . LYS A 1 286 ? -20.536 -15.370 -32.953 1.00 47.72 286 LYS A O 1
ATOM 2253 N N . ARG A 1 287 ? -19.667 -13.600 -31.903 1.00 45.09 287 ARG A N 1
ATOM 2254 C CA . ARG A 1 287 ? -19.880 -12.678 -33.048 1.00 45.09 287 ARG A CA 1
ATOM 2255 C C . ARG A 1 287 ? -18.643 -12.266 -33.860 1.00 45.09 287 ARG A C 1
ATOM 2257 O O . ARG A 1 287 ? -18.758 -11.388 -34.701 1.00 45.09 287 ARG A O 1
ATOM 2264 N N . ALA A 1 288 ? -17.495 -12.923 -33.682 1.00 46.47 288 ALA A N 1
ATOM 2265 C CA . ALA A 1 288 ? -16.249 -12.600 -34.400 1.00 46.47 288 ALA A CA 1
ATOM 2266 C C . ALA A 1 288 ? -15.938 -13.513 -35.611 1.00 46.47 288 ALA A C 1
ATOM 2268 O O . ALA A 1 288 ? -14.777 -13.753 -35.929 1.00 46.47 288 ALA A O 1
ATOM 2269 N N . ARG A 1 289 ? -16.954 -14.055 -36.295 1.00 50.00 289 ARG A N 1
ATOM 2270 C CA . ARG A 1 289 ? -16.767 -14.792 -37.559 1.00 50.00 289 ARG A CA 1
ATOM 2271 C C . ARG A 1 289 ? -17.863 -14.437 -38.554 1.00 50.00 289 ARG A C 1
ATOM 2273 O O . ARG A 1 289 ? -18.831 -15.173 -38.665 1.00 50.00 289 ARG A O 1
ATOM 2280 N N . GLN A 1 290 ? -17.714 -13.309 -39.239 1.00 48.72 290 GLN A N 1
ATOM 2281 C CA . GLN A 1 290 ? -18.317 -13.025 -40.548 1.00 48.72 290 GLN A CA 1
ATOM 2282 C C . GLN A 1 290 ? -17.743 -11.689 -41.029 1.00 48.72 290 GLN A C 1
ATOM 2284 O O . GLN A 1 290 ? -18.053 -10.648 -40.461 1.00 48.72 290 GLN A O 1
ATOM 2289 N N . GLY A 1 291 ? -16.850 -11.735 -42.019 1.00 46.12 291 GLY A N 1
ATOM 2290 C CA . GLY A 1 291 ? -16.242 -10.533 -42.594 1.00 46.12 291 GLY A CA 1
ATOM 2291 C C . GLY A 1 291 ? -14.842 -10.747 -43.162 1.00 46.12 291 GLY A C 1
ATOM 2292 O O . GLY A 1 291 ? -13.938 -9.989 -42.837 1.00 46.12 291 GLY A O 1
ATOM 2293 N N . ALA A 1 292 ? -14.656 -11.794 -43.962 1.00 48.34 292 ALA A N 1
ATOM 2294 C CA . ALA A 1 292 ? -13.565 -11.884 -44.926 1.00 48.34 292 ALA A CA 1
ATOM 2295 C C . ALA A 1 292 ? -14.145 -12.551 -46.177 1.00 48.34 292 ALA A C 1
ATOM 2297 O O . ALA A 1 292 ? -14.291 -13.774 -46.220 1.00 48.34 292 ALA A O 1
ATOM 2298 N N . VAL A 1 293 ? -14.572 -11.712 -47.117 1.00 52.69 293 VAL A N 1
ATOM 2299 C CA . VAL A 1 293 ? -14.743 -12.013 -48.542 1.00 52.69 293 VAL A CA 1
ATOM 2300 C C . VAL A 1 293 ? -14.099 -10.852 -49.276 1.00 52.69 293 VAL A C 1
ATOM 2302 O O . VAL A 1 293 ? -14.383 -9.706 -48.857 1.00 52.69 293 VAL A O 1
#

Foldseek 3Di:
DVVVVVVVVVVVVVVVVVVVVVVVVVVVVVVVVVVVVVVVVVVVVVVVVVVVVVVVVVVVVVVVVVVVVVVVVVVVVVVVVVVVVVVVVVVVPDDDDDDDDDDQAAEEEEEPDDPDDLVVVLQVLCVQQVHHYDPDDDDPSHQEYAYDDDDLVLLLCQLLFHWYFHSVQSVVCSVVSHRDDSVVTTFGFDQQQAQPFEEEEDPQLCVVCCVVPNCLVVSVCVSCVSSNHHYDHDLVPGQEYADDVPRPPDRPHHYDHPVNVSVVSVCRGVCPVPPDDDDPDDPDPPPPPDDDD

Radius of gyration: 36.15 Å; chains: 1; bounding box: 89×46×115 Å

Sequence (293 aa):
SENKKASMELETNASRISELERAKKKNCDEFEEFKAEAENEISRHVSRISELEREKKKYSSTIAALQEENKKILKQLEEKRNVIARSIETKAGSMVPPPSRRGPKKVILFTGFKEGDELKAIKEAVESLGGEFRHGTFSNDVTHCIAKGRTAKMLKALLAGLWVMKEEWITKSKSEGKFLSEAQHGRRVGRRPFERMAFYLTPAFGKEAHGRNPQLVKLCKSFVKIGGGNTIDSPSGATHVFVAKGEGAGFHCKTLDWESFLEMIENLGTDNKKRNVETCSTPNPKRARQGAV

pLDDT: mean 90.13, std 15.71, range [38.31, 98.5]